Protein AF-A0AAV0QLY9-F1 (afdb_monomer_lite)

Secondary structure (DSSP, 8-state):
-EEEE-SS-EEEE-SSS---------SSHHHHHHHHHHHH-PPPP--------HHHHHHHHHHT----EEEE-GGGSGGG-TT---TTTS-HHHHHHHHHHHHHTT-EEEE----SS-S-----TT-SSS---TT-----PPPPSS-EEESS-TT--S-----TT----EEETTBEEEE----SSHHHHHTSPEEEEEE--S-TT--EEEEEEEE-S--SSTT-STT--EEEEEEEEEEETTEEEEEEEEESTHHHHHTT-EEEEEEEEEEETTSTT------EE-SSS---TTS-EEEEE--SSSEEEEEEEEEEEETTS-EEEEEEE-SSS--EEEEEEEEETTEEEE--

Foldseek 3Di:
DDWDDPPVDIDDDDPDDDDDDDDQPQVDPVSSLVVVCVVVPPAFDDFDADADDDVVVVVCVVVVHAHAEHEDEQQQACVSDPPHGNCPPNNPVVVVVRQVVQVVVNHYYDYDDDDPPHPPDDAPVCHDPDGDDPDDQADPDDDDPAWKAFPVDRQDTDDDRGGPPDDGDIDGALEKDKAFDDDSYVVVSLLGAIEIEHEHAPDQPGKRKDKDKDFPSPDRDRQDDVPDQIKIKIWIWGDDPQKIKIKIDIDPLVNLVVSQHFHFKYKYKHAFPVPAQQAADEEDEPDDDDDPPPAWDWDWDDDPHGMIMIMTGRGGHRRSWIKMWMWGGGRHDNYIYIWIWTADPRDTDTDD

InterPro domains:
  IPR000322 Glycoside hydrolase family 31, TIM barrel domain [PF01055] (50-111)
  IPR013780 Glycosyl hydrolase, all-beta [G3DSA:2.60.40.1180] (174-332)
  IPR017853 Glycoside hydrolase superfamily [SSF51445] (32-111)
  IPR048395 Glycosyl hydrolase family 31, C-terminal domain [PF21365] (132-177)

Radius of gyration: 25.61 Å; chains: 1; bounding box: 63×54×73 Å

Organism: NCBI:txid586396

Structure (mmCIF, N/CA/C/O backbone):
data_AF-A0AAV0QLY9-F1
#
_entry.id   AF-A0AAV0QLY9-F1
#
loop_
_atom_site.group_PDB
_atom_site.id
_atom_site.type_symbol
_atom_site.label_atom_id
_atom_site.label_alt_id
_atom_site.label_comp_id
_atom_site.label_asym_id
_atom_site.label_entity_id
_atom_site.label_seq_id
_atom_site.pdbx_PDB_ins_code
_atom_site.Cartn_x
_atom_site.Cartn_y
_atom_site.Cartn_z
_atom_site.occupancy
_atom_site.B_iso_or_equiv
_atom_site.auth_seq_id
_atom_site.auth_comp_id
_atom_site.auth_asym_id
_atom_site.auth_atom_id
_atom_site.pdbx_PDB_model_num
ATOM 1 N N . MET A 1 1 ? 4.111 -17.921 -30.955 1.00 91.69 1 MET A N 1
ATOM 2 C CA . MET A 1 1 ? 2.984 -18.866 -31.100 1.00 91.69 1 MET A CA 1
ATOM 3 C C . MET A 1 1 ? 1.731 -18.042 -31.282 1.00 91.69 1 MET A C 1
ATOM 5 O O . MET A 1 1 ? 1.705 -16.939 -30.742 1.00 91.69 1 MET A O 1
ATOM 9 N N . ASP A 1 2 ? 0.721 -18.566 -31.962 1.00 95.12 2 ASP A N 1
ATOM 10 C CA . ASP A 1 2 ? -0.580 -17.899 -32.024 1.00 95.12 2 ASP A CA 1
ATOM 11 C C . ASP A 1 2 ? -1.512 -18.546 -31.000 1.00 95.12 2 ASP A C 1
ATOM 13 O O . ASP A 1 2 ? -1.521 -19.771 -30.850 1.00 95.12 2 ASP A O 1
ATOM 17 N N . VAL A 1 3 ? -2.311 -17.732 -30.317 1.00 95.50 3 VAL A N 1
ATOM 18 C CA . VAL A 1 3 ? -3.375 -18.191 -29.419 1.00 95.50 3 VAL A CA 1
ATOM 19 C C . VAL A 1 3 ? -4.669 -17.557 -29.907 1.00 95.50 3 VAL A C 1
ATOM 21 O O . VAL A 1 3 ? -4.831 -16.342 -29.829 1.00 95.50 3 VAL A O 1
ATOM 24 N N . THR A 1 4 ? -5.570 -18.365 -30.465 1.00 96.25 4 THR A N 1
ATOM 25 C CA . THR A 1 4 ? -6.868 -17.899 -30.976 1.00 96.25 4 THR A CA 1
ATOM 26 C C . THR A 1 4 ? -7.980 -18.312 -30.022 1.00 96.25 4 THR A C 1
ATOM 28 O O . THR A 1 4 ? -8.045 -19.478 -29.631 1.00 96.25 4 THR A O 1
ATOM 31 N N . TYR A 1 5 ? -8.838 -17.360 -29.654 1.00 95.38 5 TYR A N 1
ATOM 32 C CA . TYR A 1 5 ? -9.977 -17.554 -28.760 1.00 95.38 5 TYR A CA 1
ATOM 33 C C . TYR A 1 5 ? -11.271 -17.159 -29.477 1.00 95.38 5 TYR A C 1
ATOM 35 O O . TYR A 1 5 ? -11.438 -16.001 -29.855 1.00 95.38 5 TYR A O 1
ATOM 43 N N . ASP A 1 6 ? -12.170 -18.128 -29.644 1.00 95.25 6 ASP A N 1
ATOM 44 C CA . ASP A 1 6 ? -13.409 -17.999 -30.426 1.00 95.25 6 ASP A CA 1
ATOM 45 C C . ASP A 1 6 ? -14.656 -17.809 -29.528 1.00 95.25 6 ASP A C 1
ATOM 47 O O . ASP A 1 6 ? -15.791 -17.842 -29.998 1.00 95.25 6 ASP A O 1
ATOM 51 N N . GLY A 1 7 ? -14.457 -17.619 -28.217 1.00 95.38 7 GLY A N 1
ATOM 52 C CA . GLY A 1 7 ? -15.515 -17.482 -27.208 1.00 95.38 7 GLY A CA 1
ATOM 53 C C . GLY A 1 7 ? -15.825 -18.785 -26.465 1.00 95.38 7 GLY A C 1
ATOM 54 O O . GLY A 1 7 ? -15.800 -18.805 -25.239 1.00 95.38 7 GLY A O 1
ATOM 55 N N . ASP A 1 8 ? -16.061 -19.886 -27.185 1.00 96.25 8 ASP A N 1
ATOM 56 C CA . ASP A 1 8 ? -16.269 -21.226 -26.598 1.00 96.25 8 ASP A CA 1
ATOM 57 C C . ASP A 1 8 ? -14.987 -22.082 -26.555 1.00 96.25 8 ASP A C 1
ATOM 59 O O . ASP A 1 8 ? -14.960 -23.157 -25.953 1.00 96.25 8 ASP A O 1
ATOM 63 N N . ARG A 1 9 ? -13.919 -21.613 -27.211 1.00 96.06 9 ARG A N 1
ATOM 64 C CA . ARG A 1 9 ? -12.728 -22.397 -27.542 1.00 96.06 9 ARG A CA 1
ATOM 65 C C . ARG A 1 9 ? -11.470 -21.547 -27.505 1.00 96.06 9 ARG A C 1
ATOM 67 O O . ARG A 1 9 ? -11.467 -20.420 -27.987 1.00 96.06 9 ARG A O 1
ATOM 74 N N . VAL A 1 10 ? -10.380 -22.136 -27.016 1.00 96.56 10 VAL A N 1
ATOM 75 C CA . VAL A 1 10 ? -9.011 -21.635 -27.189 1.00 96.56 10 VAL A CA 1
ATOM 76 C C . VAL A 1 10 ? -8.202 -22.644 -28.006 1.00 96.56 10 VAL A C 1
ATOM 78 O O . VAL A 1 10 ? -8.334 -23.852 -27.813 1.00 96.56 10 VAL A O 1
ATOM 81 N N . THR A 1 11 ? -7.382 -22.163 -28.942 1.00 96.62 11 THR A N 1
ATOM 82 C CA . THR A 1 11 ? -6.502 -22.992 -29.780 1.00 96.62 11 THR A CA 1
ATOM 83 C C . THR A 1 11 ? -5.093 -22.408 -29.804 1.00 96.62 11 THR A C 1
ATOM 85 O O . THR A 1 11 ? -4.911 -21.234 -30.123 1.00 96.62 11 THR A O 1
ATOM 88 N N . TYR A 1 12 ? -4.094 -23.244 -29.519 1.00 96.69 12 TYR A N 1
ATOM 89 C CA . TYR A 1 12 ? -2.674 -22.884 -29.512 1.00 96.69 12 TYR A CA 1
ATOM 90 C C . TYR A 1 12 ? -1.995 -23.386 -30.793 1.00 96.69 12 TYR A C 1
ATOM 92 O O . TYR A 1 12 ? -2.102 -24.565 -31.134 1.00 96.69 12 TYR A O 1
ATOM 100 N N . LYS A 1 13 ? -1.277 -22.508 -31.500 1.00 96.50 13 LYS A N 1
ATOM 101 C CA . LYS A 1 13 ? -0.508 -22.830 -32.714 1.00 96.50 13 LYS A CA 1
ATOM 102 C C . LYS A 1 13 ? 0.967 -22.527 -32.462 1.00 96.50 13 LYS A C 1
ATOM 104 O O . LYS A 1 13 ? 1.400 -21.372 -32.489 1.00 96.50 13 LYS A O 1
ATOM 109 N N . VAL A 1 14 ? 1.736 -23.572 -32.172 1.00 95.31 14 VAL A N 1
ATOM 110 C CA . VAL A 1 14 ? 3.158 -23.484 -31.812 1.00 95.31 14 VAL A CA 1
ATOM 111 C C . VAL A 1 14 ? 4.011 -24.039 -32.956 1.00 95.31 14 VAL A C 1
ATOM 113 O O . VAL A 1 14 ? 3.677 -25.068 -33.534 1.00 95.31 14 VAL A O 1
ATOM 116 N N . ILE A 1 15 ? 5.101 -23.348 -33.297 1.00 95.75 15 ILE A N 1
ATOM 117 C CA . ILE A 1 15 ? 5.945 -23.645 -34.474 1.00 95.75 15 ILE A CA 1
ATOM 118 C C . ILE A 1 15 ? 7.132 -24.584 -34.182 1.00 95.75 15 ILE A C 1
ATOM 120 O O . ILE A 1 15 ? 7.953 -24.829 -35.060 1.00 95.75 15 ILE A O 1
ATOM 124 N N . GLY A 1 16 ? 7.251 -25.087 -32.951 1.00 92.75 16 GLY A N 1
ATOM 125 C CA . GLY A 1 16 ? 8.347 -25.942 -32.491 1.00 92.75 16 GLY A CA 1
ATOM 126 C C . GLY A 1 16 ? 8.381 -26.050 -30.963 1.00 92.75 16 GLY A C 1
ATOM 127 O O . GLY A 1 16 ? 7.568 -25.430 -30.282 1.00 92.75 16 GLY A O 1
ATOM 128 N N . GLY A 1 17 ? 9.328 -26.823 -30.428 1.00 94.81 17 GLY A N 1
ATOM 129 C CA . GLY A 1 17 ? 9.399 -27.144 -28.997 1.00 94.81 17 GLY A CA 1
ATOM 130 C C . GLY A 1 17 ? 8.516 -28.339 -28.619 1.00 94.81 17 GLY A C 1
ATOM 131 O O . GLY A 1 17 ? 8.274 -29.220 -29.443 1.00 94.81 17 GLY A O 1
ATOM 132 N N . VAL A 1 18 ? 8.050 -28.369 -27.370 1.00 94.94 18 VAL A N 1
ATOM 133 C CA . VAL A 1 18 ? 7.121 -29.380 -26.834 1.00 94.94 18 VAL A CA 1
ATOM 134 C C . VAL A 1 18 ? 5.851 -28.709 -26.311 1.00 94.94 18 VAL A C 1
ATOM 136 O O . VAL A 1 18 ? 5.852 -27.510 -26.036 1.00 94.94 18 VAL A O 1
ATOM 139 N N . ILE A 1 19 ? 4.772 -29.479 -26.159 1.00 94.69 19 ILE A N 1
ATOM 140 C CA . ILE A 1 19 ? 3.608 -29.045 -25.379 1.00 94.69 19 ILE A CA 1
ATOM 141 C C . ILE A 1 19 ? 3.859 -29.460 -23.932 1.00 94.69 19 ILE A C 1
ATOM 143 O O . ILE A 1 19 ? 3.738 -30.636 -23.597 1.00 94.69 19 ILE A O 1
ATOM 147 N N . ASP A 1 20 ? 4.208 -28.482 -23.106 1.00 95.06 20 ASP A N 1
ATOM 148 C CA . ASP A 1 20 ? 4.214 -28.584 -21.651 1.00 95.06 20 ASP A CA 1
ATOM 149 C C . ASP A 1 20 ? 3.123 -27.641 -21.125 1.00 95.06 20 ASP A C 1
ATOM 151 O O . ASP A 1 20 ? 3.047 -26.484 -21.549 1.00 95.06 20 ASP A O 1
ATOM 155 N N . LEU A 1 21 ? 2.193 -28.162 -20.321 1.00 95.56 21 LEU A N 1
ATOM 156 C CA . LEU A 1 21 ? 0.923 -27.493 -20.026 1.00 95.56 21 LEU A CA 1
ATOM 157 C C . LEU A 1 21 ? 0.499 -27.720 -18.575 1.00 95.56 21 LEU A C 1
ATOM 159 O O . LEU A 1 21 ? 0.195 -28.837 -18.162 1.00 95.56 21 LEU A O 1
ATOM 163 N N . TYR A 1 22 ? 0.393 -26.617 -17.842 1.00 95.19 22 TYR A N 1
ATOM 164 C CA . TYR A 1 22 ? 0.022 -26.588 -16.434 1.00 95.19 22 TYR A CA 1
ATOM 165 C C . TYR A 1 22 ? -1.414 -26.083 -16.271 1.00 95.19 22 TYR A C 1
ATOM 167 O O . TYR A 1 22 ? -1.836 -25.149 -16.954 1.00 95.19 22 TYR A O 1
ATOM 175 N N . ILE A 1 23 ? -2.170 -26.706 -15.364 1.00 95.69 23 ILE A N 1
ATOM 176 C CA . ILE A 1 23 ? -3.558 -26.345 -15.055 1.00 95.69 23 ILE A CA 1
ATOM 177 C C . ILE A 1 23 ? -3.655 -26.092 -13.552 1.00 95.69 23 ILE A C 1
ATOM 179 O O . ILE A 1 23 ? -3.426 -26.993 -12.748 1.00 95.69 23 ILE A O 1
ATOM 183 N N . PHE A 1 24 ? -4.008 -24.863 -13.185 1.00 95.06 24 PHE A N 1
ATOM 184 C CA . PHE A 1 24 ? -4.137 -24.417 -11.799 1.00 95.06 24 PHE A CA 1
ATOM 185 C C . PHE A 1 24 ? -5.605 -24.496 -11.366 1.00 95.06 24 PHE A C 1
ATOM 187 O O . PHE A 1 24 ? -6.498 -24.061 -12.093 1.00 95.06 24 PHE A O 1
ATOM 194 N N . ALA A 1 25 ? -5.864 -25.088 -10.201 1.00 94.06 25 ALA A N 1
ATOM 195 C CA . ALA A 1 25 ? -7.209 -25.488 -9.781 1.00 94.06 25 ALA A CA 1
ATOM 196 C C . ALA A 1 25 ? -7.972 -24.403 -8.999 1.00 94.06 25 ALA A C 1
ATOM 198 O O . ALA A 1 25 ? -9.188 -24.509 -8.834 1.00 94.06 25 ALA A O 1
ATOM 199 N N . GLY A 1 26 ? -7.282 -23.375 -8.493 1.00 89.25 26 GLY A N 1
ATOM 200 C CA . GLY A 1 26 ? -7.896 -22.357 -7.637 1.00 89.25 26 GLY A CA 1
ATOM 201 C C . GLY A 1 26 ? -8.300 -22.936 -6.271 1.00 89.25 26 GLY A C 1
ATOM 202 O O . GLY A 1 26 ? -7.434 -23.510 -5.609 1.00 89.25 26 GLY A O 1
ATOM 203 N N . PRO A 1 27 ? -9.563 -22.790 -5.808 1.00 93.19 27 PRO A N 1
ATOM 204 C CA . PRO A 1 27 ? -10.752 -22.380 -6.574 1.00 93.19 27 PRO A CA 1
ATOM 205 C C . PRO A 1 27 ? -10.984 -20.863 -6.684 1.00 93.19 27 PRO A C 1
ATOM 207 O O . PRO A 1 27 ? -11.904 -20.444 -7.381 1.00 93.19 27 PRO A O 1
ATOM 210 N N . THR A 1 28 ? -10.196 -20.023 -6.006 1.00 93.69 28 THR A N 1
ATOM 211 C CA . THR A 1 28 ? -10.287 -18.554 -6.137 1.00 93.69 28 THR A CA 1
ATOM 212 C C . THR A 1 28 ? -9.247 -18.024 -7.133 1.00 93.69 28 THR A C 1
ATOM 214 O O . THR A 1 28 ? -8.205 -18.662 -7.304 1.00 93.69 28 THR A O 1
ATOM 217 N N . PRO A 1 29 ? -9.458 -16.844 -7.756 1.00 88.69 29 PRO A N 1
ATOM 218 C CA . PRO A 1 29 ? -8.452 -16.219 -8.621 1.00 88.69 29 PRO A CA 1
ATOM 219 C C . PRO A 1 29 ? -7.099 -16.016 -7.923 1.00 88.69 29 PRO A C 1
ATOM 221 O O . PRO A 1 29 ? -6.055 -16.246 -8.524 1.00 88.69 29 PRO A O 1
ATOM 224 N N . ASN A 1 30 ? -7.111 -15.671 -6.631 1.00 85.38 30 ASN A N 1
ATOM 225 C CA . ASN A 1 30 ? -5.889 -15.507 -5.842 1.00 85.38 30 ASN A CA 1
ATOM 226 C C . ASN A 1 30 ? -5.129 -16.834 -5.702 1.00 85.38 30 ASN A C 1
ATOM 228 O O . ASN A 1 30 ? -3.921 -16.850 -5.900 1.00 85.38 30 ASN A O 1
ATOM 232 N N . LEU A 1 31 ? -5.826 -17.950 -5.445 1.00 88.88 31 LEU A N 1
ATOM 233 C CA . LEU A 1 31 ? -5.203 -19.279 -5.366 1.00 88.88 31 LEU A CA 1
ATOM 234 C C . LEU A 1 31 ? -4.678 -19.762 -6.729 1.00 88.88 31 LEU A C 1
ATOM 236 O O . LEU A 1 31 ? -3.663 -20.449 -6.777 1.00 88.88 31 LEU A O 1
ATOM 240 N N . VAL A 1 32 ? -5.313 -19.374 -7.843 1.00 88.94 32 VAL A N 1
ATOM 241 C CA . VAL A 1 32 ? -4.776 -19.618 -9.198 1.00 88.94 32 VAL A CA 1
ATOM 242 C C . VAL A 1 32 ? -3.453 -18.869 -9.405 1.00 88.94 32 VAL A C 1
ATOM 244 O O . VAL A 1 32 ? -2.488 -19.459 -9.886 1.00 88.94 32 VAL A O 1
ATOM 247 N N . LEU A 1 33 ? -3.381 -17.592 -9.012 1.00 87.94 33 LEU A N 1
ATOM 248 C CA . LEU A 1 33 ? -2.155 -16.786 -9.104 1.00 87.94 33 LEU A CA 1
ATOM 249 C C . LEU A 1 33 ? -1.061 -17.264 -8.136 1.00 87.94 33 LEU A C 1
ATOM 251 O O . LEU A 1 33 ? 0.125 -17.225 -8.472 1.00 87.94 33 LEU A O 1
ATOM 255 N N . GLU A 1 34 ? -1.443 -17.755 -6.958 1.00 88.12 34 GLU A N 1
ATOM 256 C CA . GLU A 1 34 ? -0.528 -18.366 -5.995 1.00 88.12 34 GLU A CA 1
ATOM 257 C C . GLU A 1 34 ? 0.074 -19.662 -6.556 1.00 88.12 34 GLU A C 1
ATOM 259 O O . GLU A 1 34 ? 1.293 -19.797 -6.567 1.00 88.12 34 GLU A O 1
ATOM 264 N N . GLN A 1 35 ? -0.738 -20.566 -7.109 1.00 90.69 35 GLN A N 1
ATOM 265 C CA . GLN A 1 35 ? -0.256 -21.807 -7.735 1.00 90.69 35 GLN A CA 1
ATOM 266 C C . GLN A 1 35 ? 0.612 -21.525 -8.979 1.00 90.69 35 GLN A C 1
ATOM 268 O O . GLN A 1 35 ? 1.623 -22.190 -9.200 1.00 90.69 35 GLN A O 1
ATOM 273 N N . TYR A 1 36 ? 0.267 -20.503 -9.771 1.00 90.00 36 TYR A N 1
ATOM 274 C CA . TYR A 1 36 ? 1.062 -20.080 -10.927 1.00 90.00 36 TYR A CA 1
ATOM 275 C C . TYR A 1 36 ? 2.437 -19.525 -10.523 1.00 90.00 36 TYR A C 1
ATOM 277 O O . TYR A 1 36 ? 3.457 -19.972 -11.046 1.00 90.00 36 TYR A O 1
ATOM 285 N N . THR A 1 37 ? 2.487 -18.589 -9.569 1.00 89.81 37 THR A N 1
ATOM 286 C CA . THR A 1 37 ? 3.753 -17.992 -9.091 1.00 89.81 37 THR A CA 1
ATOM 287 C C . THR A 1 37 ? 4.576 -18.928 -8.206 1.00 89.81 37 THR A C 1
ATOM 289 O O . THR A 1 37 ? 5.754 -18.677 -7.983 1.00 89.81 37 THR A O 1
ATOM 292 N N . GLU A 1 38 ? 4.008 -20.029 -7.715 1.00 90.88 38 GLU A N 1
ATOM 293 C CA . GLU A 1 38 ? 4.791 -21.112 -7.114 1.00 90.88 38 GLU A CA 1
ATOM 294 C C . GLU A 1 38 ? 5.607 -21.864 -8.178 1.00 90.88 38 GLU A C 1
ATOM 296 O O . GLU A 1 38 ? 6.775 -22.170 -7.953 1.00 90.88 38 GLU A O 1
ATOM 301 N N . LEU A 1 39 ? 5.023 -22.087 -9.362 1.00 90.94 39 LEU A N 1
ATOM 302 C CA . LEU A 1 39 ? 5.682 -22.759 -10.484 1.00 90.94 39 LEU A CA 1
ATOM 303 C C . LEU A 1 39 ? 6.703 -21.865 -11.209 1.00 90.94 39 LEU A C 1
ATOM 305 O O . LEU A 1 39 ? 7.818 -22.308 -11.472 1.00 90.94 39 LEU A O 1
ATOM 309 N N . VAL A 1 40 ? 6.324 -20.634 -11.579 1.00 87.12 40 VAL A N 1
ATOM 310 C CA . VAL A 1 40 ? 7.172 -19.763 -12.428 1.00 87.12 40 VAL A CA 1
ATOM 311 C C . VAL A 1 40 ? 8.158 -18.888 -11.645 1.00 87.12 40 VAL A C 1
ATOM 313 O O . VAL A 1 40 ? 8.923 -18.139 -12.248 1.00 87.12 40 VAL A O 1
ATOM 316 N N . GLY A 1 41 ? 8.144 -18.987 -10.315 1.00 83.69 41 GLY A N 1
ATOM 317 C CA . GLY A 1 41 ? 8.904 -18.136 -9.404 1.00 83.69 41 GLY A CA 1
ATOM 318 C C . GLY A 1 41 ? 8.039 -17.047 -8.767 1.00 83.69 41 GLY A C 1
ATOM 319 O O . GLY A 1 41 ? 7.224 -16.391 -9.423 1.00 83.69 41 GLY A O 1
ATOM 320 N N . ARG A 1 42 ? 8.222 -16.852 -7.455 1.00 84.75 42 ARG A N 1
ATOM 321 C CA . ARG A 1 42 ? 7.586 -15.759 -6.712 1.00 84.75 42 ARG A CA 1
ATOM 322 C C . ARG A 1 42 ? 8.178 -14.419 -7.177 1.00 84.75 42 ARG A C 1
ATOM 324 O O . ARG A 1 42 ? 9.376 -14.370 -7.457 1.00 84.75 42 ARG A O 1
ATOM 331 N N . PRO A 1 43 ? 7.392 -13.328 -7.220 1.00 79.00 43 PRO A N 1
ATOM 332 C CA . PRO A 1 43 ? 7.938 -11.999 -7.464 1.00 79.00 43 PRO A CA 1
ATOM 333 C C . PRO A 1 43 ? 9.067 -11.647 -6.490 1.00 79.00 43 PRO A C 1
ATOM 335 O O . PRO A 1 43 ? 8.909 -11.798 -5.280 1.00 79.00 43 PRO A O 1
ATOM 338 N N . ALA A 1 44 ? 10.183 -11.143 -7.018 1.00 79.00 44 ALA A N 1
ATOM 339 C CA . ALA A 1 44 ? 11.240 -10.549 -6.203 1.00 79.00 44 ALA A CA 1
ATOM 340 C C . ALA A 1 44 ? 10.718 -9.289 -5.474 1.00 79.00 44 ALA A C 1
ATOM 342 O O . ALA A 1 44 ? 9.865 -8.596 -6.035 1.00 79.00 44 ALA A O 1
ATOM 343 N N . PRO A 1 45 ? 11.204 -8.970 -4.259 1.00 75.44 45 PRO A N 1
ATOM 344 C CA . PRO A 1 45 ? 10.812 -7.761 -3.528 1.00 75.44 45 PRO A CA 1
ATOM 345 C C . PRO A 1 45 ? 11.294 -6.473 -4.224 1.00 75.44 45 PRO A C 1
ATOM 347 O O . PRO A 1 45 ? 12.236 -6.500 -5.016 1.00 75.44 45 PRO A O 1
ATOM 350 N N . MET A 1 46 ? 10.656 -5.336 -3.919 1.00 67.81 46 MET A N 1
ATOM 351 C CA . MET A 1 46 ? 10.980 -4.022 -4.500 1.00 67.81 46 MET A CA 1
ATOM 352 C C . MET A 1 46 ? 11.478 -3.022 -3.439 1.00 67.81 46 MET A C 1
ATOM 354 O O . MET A 1 46 ? 10.830 -2.898 -2.398 1.00 67.81 46 MET A O 1
ATOM 358 N N . PRO A 1 47 ? 12.540 -2.239 -3.714 1.00 61.09 47 PRO A N 1
ATOM 359 C CA . PRO A 1 47 ? 12.802 -0.970 -3.031 1.00 61.09 47 PRO A CA 1
ATOM 360 C C . PRO A 1 47 ? 11.886 0.159 -3.565 1.00 61.09 47 PRO A C 1
ATOM 362 O O . PRO A 1 47 ? 11.257 0.019 -4.614 1.00 61.09 47 PRO A O 1
ATOM 365 N N . TYR A 1 48 ? 11.820 1.297 -2.863 1.00 46.06 48 TYR A N 1
ATOM 366 C CA . TYR A 1 48 ? 10.901 2.420 -3.147 1.00 46.06 48 TYR A CA 1
ATOM 367 C C . TYR A 1 48 ? 11.569 3.546 -4.002 1.00 46.06 48 TYR A C 1
ATOM 369 O O . TYR A 1 48 ? 12.593 4.070 -3.568 1.00 46.06 48 TYR A O 1
ATOM 377 N N . CYS A 1 49 ? 11.024 3.939 -5.184 1.00 46.06 49 CYS A N 1
ATOM 378 C CA . CYS A 1 49 ? 11.699 4.822 -6.192 1.00 46.06 49 CYS A CA 1
ATOM 379 C C . CYS A 1 49 ? 10.783 5.616 -7.207 1.00 46.06 49 CYS A C 1
ATOM 381 O O . CYS A 1 49 ? 9.836 4.987 -7.660 1.00 46.06 49 CYS A O 1
ATOM 383 N N . VAL A 1 50 ? 11.098 6.890 -7.626 1.00 49.66 50 VAL A N 1
ATOM 384 C CA . VAL A 1 50 ? 10.937 7.669 -8.950 1.00 49.66 50 VAL A CA 1
ATOM 385 C C . VAL A 1 50 ? 11.015 9.234 -8.757 1.00 49.66 50 VAL A C 1
ATOM 387 O O . VAL A 1 50 ? 10.888 9.644 -7.610 1.00 49.66 50 VAL A O 1
ATOM 390 N N . SER A 1 51 ? 11.017 10.186 -9.735 1.00 46.06 51 SER A N 1
ATOM 391 C CA . SER A 1 51 ? 12.046 10.676 -10.725 1.00 46.06 51 SER A CA 1
ATOM 392 C C . SER A 1 51 ? 13.100 11.639 -10.051 1.00 46.06 51 SER A C 1
ATOM 394 O O . SER A 1 51 ? 13.351 11.433 -8.871 1.00 46.06 51 SER A O 1
ATOM 396 N N . ASP A 1 52 ? 13.833 12.661 -10.567 1.00 61.38 52 ASP A N 1
ATOM 397 C CA . ASP A 1 52 ? 13.960 13.434 -11.838 1.00 61.38 52 ASP A CA 1
ATOM 398 C C . ASP A 1 52 ? 15.341 14.185 -11.964 1.00 61.38 52 ASP A C 1
ATOM 400 O O . ASP A 1 52 ? 16.209 14.032 -11.105 1.00 61.38 52 ASP A O 1
ATOM 404 N N . LEU A 1 53 ? 15.599 14.986 -13.022 1.00 66.06 53 LEU A N 1
ATOM 405 C CA . LEU A 1 53 ? 16.924 15.572 -13.392 1.00 66.06 53 LEU A CA 1
ATOM 406 C C . LEU A 1 53 ? 17.174 16.969 -12.769 1.00 66.06 53 LEU A C 1
ATOM 408 O O . LEU A 1 53 ? 16.251 17.766 -12.741 1.00 66.06 53 LEU A O 1
ATOM 412 N N . LYS A 1 54 ? 18.394 17.330 -12.310 1.00 60.78 54 LYS A N 1
ATOM 413 C CA . LYS A 1 54 ? 18.786 18.604 -11.610 1.00 60.78 54 LYS A CA 1
ATOM 414 C C . LYS A 1 54 ? 17.801 19.798 -11.661 1.00 60.78 54 LYS A C 1
ATOM 416 O O . LYS A 1 54 ? 17.358 20.260 -10.613 1.00 60.78 54 LYS A O 1
ATOM 421 N N . GLY A 1 55 ? 17.498 20.343 -12.845 1.00 64.06 55 GLY A N 1
ATOM 422 C CA . GLY A 1 55 ? 16.591 21.497 -12.991 1.00 64.06 55 GLY A CA 1
ATOM 423 C C . GLY A 1 55 ? 15.122 21.171 -12.687 1.00 64.06 55 GLY A C 1
ATOM 424 O O . GLY A 1 55 ? 14.410 21.992 -12.114 1.00 64.06 55 GLY A O 1
ATOM 425 N N . VAL A 1 56 ? 14.700 19.950 -13.004 1.00 73.75 56 VAL A N 1
ATOM 426 C CA . VAL A 1 56 ? 13.405 19.364 -12.650 1.00 73.75 56 VAL A CA 1
ATOM 427 C C . VAL A 1 56 ? 13.374 18.941 -11.175 1.00 73.75 56 VAL A C 1
ATOM 429 O O . VAL A 1 56 ? 12.381 19.234 -10.523 1.00 73.75 56 VAL A O 1
ATOM 432 N N . VAL A 1 57 ? 14.464 18.410 -10.591 1.00 76.00 57 VAL A N 1
ATOM 433 C CA . VAL A 1 57 ? 14.579 18.208 -9.122 1.00 76.00 57 VAL A CA 1
ATOM 434 C C . VAL A 1 57 ? 14.314 19.516 -8.387 1.00 76.00 57 VAL A C 1
ATOM 436 O O . VAL A 1 57 ? 13.480 19.570 -7.486 1.00 76.00 57 VAL A O 1
ATOM 439 N N . ALA A 1 58 ? 14.985 20.594 -8.805 1.00 81.38 58 ALA A N 1
ATOM 440 C CA . ALA A 1 58 ? 14.748 21.923 -8.258 1.00 81.38 58 ALA A CA 1
ATOM 441 C C . ALA A 1 58 ? 13.310 22.404 -8.528 1.00 81.38 58 ALA A C 1
ATOM 443 O O . ALA A 1 58 ? 12.711 23.024 -7.657 1.00 81.38 58 ALA A O 1
ATOM 444 N N . GLY A 1 59 ? 12.732 22.099 -9.694 1.00 84.31 59 GLY A N 1
ATOM 445 C CA . GLY A 1 59 ? 11.332 22.385 -10.022 1.00 84.31 59 GLY A CA 1
ATOM 446 C C . GLY A 1 59 ? 10.338 21.723 -9.062 1.00 84.31 59 GLY A C 1
ATOM 447 O O . GLY A 1 59 ? 9.534 22.423 -8.451 1.00 84.31 59 GLY A O 1
ATOM 448 N N . TYR A 1 60 ? 10.431 20.404 -8.878 1.00 85.25 60 TYR A N 1
ATOM 449 C CA . TYR A 1 60 ? 9.605 19.622 -7.951 1.00 85.25 60 TYR A CA 1
ATOM 450 C C . TYR A 1 60 ? 9.788 20.083 -6.501 1.00 85.25 60 TYR A C 1
ATOM 452 O O . TYR A 1 60 ? 8.802 20.346 -5.814 1.00 85.25 60 TYR A O 1
ATOM 460 N N . ALA A 1 61 ? 11.035 20.274 -6.054 1.00 85.06 61 ALA A N 1
ATOM 461 C CA . ALA A 1 61 ? 11.333 20.757 -4.707 1.00 85.06 61 ALA A CA 1
ATOM 462 C C . ALA A 1 61 ? 10.768 22.168 -4.451 1.00 85.06 61 ALA A C 1
ATOM 464 O O . ALA A 1 61 ? 10.155 22.402 -3.411 1.00 85.06 61 ALA A O 1
ATOM 465 N N . ASN A 1 62 ? 10.901 23.091 -5.413 1.00 87.69 62 ASN A N 1
ATOM 466 C CA . ASN A 1 62 ? 10.317 24.436 -5.332 1.00 87.69 62 ASN A CA 1
ATOM 467 C C . ASN A 1 62 ? 8.778 24.425 -5.404 1.00 87.69 62 ASN A C 1
ATOM 469 O O . ASN A 1 62 ? 8.139 25.330 -4.871 1.00 87.69 62 ASN A O 1
ATOM 473 N N . ALA A 1 63 ? 8.185 23.424 -6.061 1.00 89.31 63 ALA A N 1
ATOM 474 C CA . ALA A 1 63 ? 6.738 23.227 -6.144 1.00 89.31 63 ALA A CA 1
ATOM 475 C C . ALA A 1 63 ? 6.149 22.448 -4.949 1.00 89.31 63 ALA A C 1
ATOM 477 O O . ALA A 1 63 ? 4.929 22.371 -4.827 1.00 89.31 63 ALA A O 1
ATOM 478 N N . GLY A 1 64 ? 6.986 21.876 -4.073 1.00 88.94 64 GLY A N 1
ATOM 479 C CA . GLY A 1 64 ? 6.548 21.033 -2.955 1.00 88.94 64 GLY A CA 1
ATOM 480 C C . GLY A 1 64 ? 6.020 19.655 -3.375 1.00 88.94 64 GLY A C 1
ATOM 481 O O . GLY A 1 64 ? 5.216 19.072 -2.654 1.00 88.94 64 GLY A O 1
ATOM 482 N N . ILE A 1 65 ? 6.441 19.144 -4.537 1.00 85.94 65 ILE A N 1
ATOM 483 C CA . ILE A 1 65 ? 6.020 17.840 -5.069 1.00 85.94 65 ILE A CA 1
ATOM 484 C C . ILE A 1 65 ? 7.068 16.777 -4.669 1.00 85.94 65 ILE A C 1
ATOM 486 O O . ILE A 1 65 ? 8.237 16.953 -5.024 1.00 85.94 65 ILE A O 1
ATOM 490 N N . PRO A 1 66 ? 6.698 15.698 -3.944 1.00 86.69 66 PRO A N 1
ATOM 491 C CA . PRO A 1 66 ? 7.625 14.636 -3.531 1.00 86.69 66 PRO A CA 1
ATOM 492 C C . PRO A 1 66 ? 8.381 13.987 -4.698 1.00 86.69 66 PRO A C 1
ATOM 494 O O . PRO A 1 66 ? 7.823 13.834 -5.787 1.00 86.69 66 PRO A O 1
ATOM 497 N N . LEU A 1 67 ? 9.649 13.616 -4.473 1.00 80.06 67 LEU A N 1
ATOM 498 C CA . LEU A 1 67 ? 10.546 13.159 -5.538 1.00 80.06 67 LEU A CA 1
ATOM 499 C C . LEU A 1 67 ? 11.729 12.320 -5.013 1.00 80.06 67 LEU A C 1
ATOM 501 O O . LEU A 1 67 ? 12.594 12.844 -4.311 1.00 80.06 67 LEU A O 1
ATOM 505 N N . GLU A 1 68 ? 11.815 11.046 -5.407 1.00 76.69 68 GLU A N 1
ATOM 506 C CA . GLU A 1 68 ? 12.696 10.041 -4.787 1.00 76.69 68 GLU A CA 1
ATOM 507 C C . GLU A 1 68 ? 13.902 9.592 -5.641 1.00 76.69 68 GLU A C 1
ATOM 509 O O . GLU A 1 68 ? 14.999 9.461 -5.106 1.00 76.69 68 GLU A O 1
ATOM 514 N N . VAL A 1 69 ? 13.746 9.268 -6.935 1.00 69.69 69 VAL A N 1
ATOM 515 C CA . VAL A 1 69 ? 14.782 8.540 -7.717 1.00 69.69 69 VAL A CA 1
ATOM 516 C C . VAL A 1 69 ? 14.828 8.909 -9.192 1.00 69.69 69 VAL A C 1
ATOM 518 O O . VAL A 1 69 ? 13.947 8.515 -9.947 1.00 69.69 69 VAL A O 1
ATOM 521 N N . MET A 1 70 ? 15.904 9.560 -9.633 1.00 71.44 70 MET A N 1
ATOM 522 C CA . MET A 1 70 ? 16.099 9.986 -11.024 1.00 71.44 70 MET A CA 1
ATOM 523 C C . MET A 1 70 ? 16.285 8.816 -12.006 1.00 71.44 70 MET A C 1
ATOM 525 O O . MET A 1 70 ? 17.069 7.911 -11.740 1.00 71.44 70 MET A O 1
ATOM 529 N N . TRP A 1 71 ? 15.635 8.895 -13.173 1.00 70.50 71 TRP A N 1
ATOM 530 C CA . TRP A 1 71 ? 15.822 8.013 -14.332 1.00 70.50 71 TRP A CA 1
ATOM 531 C C . TRP A 1 71 ? 16.382 8.799 -15.525 1.00 70.50 71 TRP A C 1
ATOM 533 O O . TRP A 1 71 ? 15.715 9.707 -16.020 1.00 70.50 71 TRP A O 1
ATOM 543 N N . THR A 1 72 ? 17.567 8.445 -16.031 1.00 65.75 72 THR A N 1
ATOM 544 C CA . THR A 1 72 ? 18.020 8.893 -17.366 1.00 65.75 72 THR A CA 1
ATOM 545 C C . THR A 1 72 ? 17.755 7.810 -18.404 1.00 65.75 72 THR A C 1
ATOM 547 O O . THR A 1 72 ? 18.204 6.676 -18.227 1.00 65.75 72 THR A O 1
ATOM 550 N N . ASP A 1 73 ? 17.101 8.181 -19.503 1.00 73.88 73 ASP A N 1
ATOM 551 C CA . ASP A 1 73 ? 17.045 7.361 -20.717 1.00 73.88 73 ASP A CA 1
ATOM 552 C C . ASP A 1 73 ? 18.351 7.491 -21.534 1.00 73.88 73 ASP A C 1
ATOM 554 O O . ASP A 1 73 ? 19.272 8.208 -21.128 1.00 73.88 73 ASP A O 1
ATOM 558 N N . ILE A 1 74 ? 18.442 6.800 -22.673 1.00 79.50 74 ILE A N 1
ATOM 559 C CA . ILE A 1 74 ? 19.653 6.599 -23.499 1.00 79.50 74 ILE A CA 1
ATOM 560 C C . ILE A 1 74 ? 20.456 7.860 -23.884 1.00 79.50 74 ILE A C 1
ATOM 562 O O . ILE A 1 74 ? 21.604 7.731 -24.304 1.00 79.50 74 ILE A O 1
ATOM 566 N N . ASP A 1 75 ? 19.909 9.066 -23.713 1.00 75.44 75 ASP A N 1
ATOM 567 C CA . ASP A 1 75 ? 20.617 10.341 -23.898 1.00 75.44 75 ASP A CA 1
ATOM 568 C C . ASP A 1 75 ? 21.849 10.503 -22.989 1.00 75.44 75 ASP A C 1
ATOM 570 O O . ASP A 1 75 ? 22.740 11.287 -23.312 1.00 75.44 75 ASP A O 1
ATOM 574 N N . TYR A 1 76 ? 21.944 9.763 -21.871 1.00 75.50 76 TYR A N 1
ATOM 575 C CA . TYR A 1 76 ? 23.157 9.788 -21.040 1.00 75.50 76 TYR A CA 1
ATOM 576 C C . TYR A 1 76 ? 24.378 9.175 -21.740 1.00 75.50 76 TYR A C 1
ATOM 578 O O . TYR A 1 76 ? 25.509 9.467 -21.350 1.00 75.50 76 TYR A O 1
ATOM 586 N N . MET A 1 77 ? 24.168 8.304 -22.730 1.00 77.56 77 MET A N 1
ATOM 587 C CA . MET A 1 77 ? 25.206 7.494 -23.367 1.00 77.56 77 MET A CA 1
ATOM 588 C C . MET A 1 77 ? 25.953 8.281 -24.450 1.00 77.56 77 MET A C 1
ATOM 590 O O . MET A 1 77 ? 25.337 8.936 -25.289 1.00 77.56 77 MET A O 1
ATOM 594 N N . ASP A 1 78 ? 27.274 8.111 -24.550 1.00 82.31 78 ASP A N 1
ATOM 595 C CA . ASP A 1 78 ? 28.029 8.582 -25.716 1.00 82.31 78 ASP A CA 1
ATOM 596 C C . ASP A 1 78 ? 27.541 7.817 -26.960 1.00 82.31 78 ASP A C 1
ATOM 598 O O . ASP A 1 78 ? 27.820 6.626 -27.129 1.00 82.31 78 ASP A O 1
ATOM 602 N N . ALA A 1 79 ? 26.791 8.505 -27.825 1.00 83.94 79 ALA A N 1
ATOM 603 C CA . ALA A 1 79 ? 26.204 7.978 -29.058 1.00 83.94 79 ALA A CA 1
ATOM 604 C C . ALA A 1 79 ? 25.492 6.619 -28.879 1.00 83.94 79 ALA A C 1
ATOM 606 O O . ALA A 1 79 ? 25.710 5.694 -29.666 1.00 83.94 79 ALA A O 1
ATOM 607 N N . TYR A 1 80 ? 24.661 6.506 -27.835 1.00 79.19 80 TYR A N 1
ATOM 608 C CA . TYR A 1 80 ? 23.833 5.325 -27.535 1.00 79.19 80 TYR A CA 1
ATOM 609 C C . TYR A 1 80 ? 24.627 4.025 -27.294 1.00 79.19 80 TYR A C 1
ATOM 611 O O . TYR A 1 80 ? 24.153 2.928 -27.589 1.00 79.19 80 TYR A O 1
ATOM 619 N N . LYS A 1 81 ? 25.862 4.138 -26.782 1.00 74.06 81 LYS A N 1
ATOM 620 C CA . LYS A 1 81 ? 26.696 2.993 -26.389 1.00 74.06 81 LYS A CA 1
ATOM 621 C C . LYS A 1 81 ? 26.518 2.671 -24.903 1.00 74.06 81 LYS A C 1
ATOM 623 O O . LYS A 1 81 ? 26.817 3.511 -24.052 1.00 74.06 81 LYS A O 1
ATOM 628 N N . ASP A 1 82 ? 26.126 1.437 -24.593 1.00 77.25 82 ASP A N 1
ATOM 629 C CA . ASP A 1 82 ? 26.034 0.945 -23.214 1.00 77.25 82 ASP A CA 1
ATOM 630 C C . ASP A 1 82 ? 27.334 1.176 -22.423 1.00 77.25 82 ASP A C 1
ATOM 632 O O . ASP A 1 82 ? 28.441 1.097 -22.960 1.00 77.25 82 ASP A O 1
ATOM 636 N N . PHE A 1 83 ? 27.191 1.436 -21.120 1.00 82.62 83 PHE A N 1
ATOM 637 C CA . PHE A 1 83 ? 28.295 1.681 -20.177 1.00 82.62 83 PHE A CA 1
ATOM 638 C C . PHE A 1 83 ? 29.208 2.875 -20.526 1.00 82.62 83 PHE A C 1
ATOM 640 O O . PHE A 1 83 ? 30.343 2.950 -20.050 1.00 82.62 83 PHE A O 1
ATOM 647 N N . THR A 1 84 ? 28.714 3.835 -21.314 1.00 78.62 84 THR A N 1
ATOM 648 C CA . THR A 1 84 ? 29.395 5.110 -21.596 1.00 78.62 84 THR A CA 1
ATOM 649 C C . THR A 1 84 ? 28.622 6.311 -21.043 1.00 78.62 84 THR A C 1
ATOM 651 O O . THR A 1 84 ? 27.468 6.184 -20.637 1.00 78.62 84 THR A O 1
ATOM 654 N N . LEU A 1 85 ? 29.268 7.480 -21.031 1.00 81.50 85 LEU A N 1
ATOM 655 C CA . LEU A 1 85 ? 28.667 8.776 -20.713 1.00 81.50 85 LEU A CA 1
ATOM 656 C C . LEU A 1 85 ? 28.987 9.769 -21.834 1.00 81.50 85 LEU A C 1
ATOM 658 O O . LEU A 1 85 ? 30.147 9.851 -22.246 1.00 81.50 85 LEU A O 1
ATOM 662 N N . ASP A 1 86 ? 27.994 10.527 -22.299 1.00 80.81 86 ASP A N 1
ATOM 663 C CA . ASP A 1 86 ? 28.187 11.594 -23.285 1.00 80.81 86 ASP A CA 1
ATOM 664 C C . ASP A 1 86 ? 29.165 12.652 -22.720 1.00 80.81 86 ASP A C 1
ATOM 666 O O . ASP A 1 86 ? 28.863 13.295 -21.709 1.00 80.81 86 ASP A O 1
ATOM 670 N N . PRO A 1 87 ? 30.338 12.871 -23.347 1.00 85.06 87 PRO A N 1
ATOM 671 C CA . PRO A 1 87 ? 31.380 13.743 -22.805 1.00 85.06 87 PRO A CA 1
ATOM 672 C C . PRO A 1 87 ? 31.049 15.244 -22.887 1.00 85.06 87 PRO A C 1
ATOM 674 O O . PRO A 1 87 ? 31.808 16.055 -22.353 1.00 85.06 87 PRO A O 1
ATOM 677 N N . VAL A 1 88 ? 29.960 15.622 -23.561 1.00 82.50 88 VAL A N 1
ATOM 678 C CA . VAL A 1 88 ? 29.479 17.002 -23.726 1.00 82.50 88 VAL A CA 1
ATOM 679 C C . VAL A 1 88 ? 28.243 17.250 -22.861 1.00 82.50 88 VAL A C 1
ATOM 681 O O . VAL A 1 88 ? 28.205 18.235 -22.124 1.00 82.50 88 VAL A O 1
ATOM 684 N N . ASN A 1 89 ? 27.248 16.364 -22.939 1.00 78.31 89 ASN A N 1
ATOM 685 C CA . ASN A 1 89 ? 25.942 16.536 -22.298 1.00 78.31 89 ASN A CA 1
ATOM 686 C C . ASN A 1 89 ? 25.890 15.951 -20.874 1.00 78.31 89 ASN A C 1
ATOM 688 O O . ASN A 1 89 ? 25.268 16.544 -19.992 1.00 78.31 89 ASN A O 1
ATOM 692 N N . PHE A 1 90 ? 26.585 14.835 -20.626 1.00 84.00 90 PHE A N 1
ATOM 693 C CA . PHE A 1 90 ? 26.606 14.126 -19.339 1.00 84.00 90 PHE A CA 1
ATOM 694 C C . PHE A 1 90 ? 28.046 13.861 -18.835 1.00 84.00 90 PHE A C 1
ATOM 696 O O . PHE A 1 90 ? 28.366 12.735 -18.441 1.00 84.00 90 PHE A O 1
ATOM 703 N N . PRO A 1 91 ? 28.945 14.873 -18.819 1.00 87.38 91 PRO A N 1
ATOM 704 C CA . PRO A 1 91 ? 30.356 14.664 -18.507 1.00 87.38 91 PRO A CA 1
ATOM 705 C C . PRO A 1 91 ? 30.539 14.045 -17.106 1.00 87.38 91 PRO A C 1
ATOM 707 O O . PRO A 1 91 ? 29.943 14.547 -16.144 1.00 87.38 91 PRO A O 1
ATOM 710 N N . PRO A 1 92 ? 31.389 13.004 -16.945 1.00 84.62 92 PRO A N 1
ATOM 711 C CA . PRO A 1 92 ? 31.460 12.206 -15.716 1.00 84.62 92 PRO A CA 1
ATOM 712 C C . PRO A 1 92 ? 31.604 13.018 -14.425 1.00 84.62 92 PRO A C 1
ATOM 714 O O . PRO A 1 92 ? 30.890 12.781 -13.458 1.00 84.62 92 PRO A O 1
ATOM 717 N N . THR A 1 93 ? 32.435 14.062 -14.433 1.00 87.62 93 THR A N 1
ATOM 718 C CA . THR A 1 93 ? 32.686 14.918 -13.263 1.00 87.62 93 THR A CA 1
ATOM 719 C C . THR A 1 93 ? 31.486 15.761 -12.815 1.00 87.62 93 THR A C 1
ATOM 721 O O . THR A 1 93 ? 31.477 16.227 -11.675 1.00 87.62 93 THR A O 1
ATOM 724 N N . GLU A 1 94 ? 30.476 15.974 -13.665 1.00 83.44 94 GLU A N 1
ATOM 725 C CA . GLU A 1 94 ? 29.209 16.628 -13.295 1.00 83.44 94 GLU A CA 1
ATOM 726 C C . GLU A 1 94 ? 28.106 15.629 -12.930 1.00 83.44 94 GLU A C 1
ATOM 728 O O . GLU A 1 94 ? 27.181 15.992 -12.186 1.00 83.44 94 GLU A O 1
ATOM 733 N N . MET A 1 95 ? 28.230 14.385 -13.404 1.00 83.69 95 MET A N 1
ATOM 734 C CA . MET A 1 95 ? 27.404 13.250 -12.991 1.00 83.69 95 MET A CA 1
ATOM 735 C C . MET A 1 95 ? 27.792 12.764 -11.592 1.00 83.69 95 MET A C 1
ATOM 737 O O . MET A 1 95 ? 26.912 12.657 -10.744 1.00 83.69 95 MET A O 1
ATOM 741 N N . ASP A 1 96 ? 29.082 12.620 -11.276 1.00 88.19 96 ASP A N 1
ATOM 742 C CA . ASP A 1 96 ? 29.558 12.290 -9.921 1.00 88.19 96 ASP A CA 1
ATOM 743 C C . ASP A 1 96 ? 29.003 13.273 -8.875 1.00 88.19 96 ASP A C 1
ATOM 745 O O . ASP A 1 96 ? 28.448 12.879 -7.846 1.00 88.19 96 ASP A O 1
ATOM 749 N N . LYS A 1 97 ? 29.071 14.579 -9.176 1.00 87.94 97 LYS A N 1
ATOM 750 C CA . LYS A 1 97 ? 28.489 15.646 -8.342 1.00 87.94 97 LYS A CA 1
ATOM 751 C C . LYS A 1 97 ? 26.967 15.544 -8.239 1.00 87.94 97 LYS A C 1
ATOM 753 O O . LYS A 1 97 ? 26.410 15.874 -7.195 1.00 87.94 97 LYS A O 1
ATOM 758 N N . PHE A 1 98 ? 26.288 15.120 -9.308 1.00 83.12 98 PHE A N 1
ATOM 759 C CA . PHE A 1 98 ? 24.836 14.954 -9.311 1.00 83.12 98 PHE A CA 1
ATOM 760 C C . PHE A 1 98 ? 24.409 13.800 -8.406 1.00 83.12 98 PHE A C 1
ATOM 762 O O . PHE A 1 98 ? 23.599 14.008 -7.506 1.00 83.12 98 PHE A O 1
ATOM 769 N N . LEU A 1 99 ? 25.011 12.624 -8.587 1.00 87.44 99 LEU A N 1
ATOM 770 C CA . LEU A 1 99 ? 24.747 11.433 -7.783 1.00 87.44 99 LEU A CA 1
ATOM 771 C C . LEU A 1 99 ? 25.062 11.696 -6.305 1.00 87.44 99 LEU A C 1
ATOM 773 O O . LEU A 1 99 ? 24.259 11.368 -5.435 1.00 87.44 99 LEU A O 1
ATOM 777 N N . ALA A 1 100 ? 26.169 12.388 -6.014 1.00 89.12 100 ALA A N 1
ATOM 778 C CA . ALA A 1 100 ? 26.483 12.841 -4.661 1.00 89.12 100 ALA A CA 1
ATOM 779 C C . ALA A 1 100 ? 25.412 13.783 -4.073 1.00 89.12 100 ALA A C 1
ATOM 781 O O . ALA A 1 100 ? 25.117 13.677 -2.884 1.00 89.12 100 ALA A O 1
ATOM 782 N N . SER A 1 101 ? 24.813 14.676 -4.875 1.00 87.75 101 SER A N 1
ATOM 783 C CA . SER A 1 101 ? 23.721 15.550 -4.410 1.00 87.75 101 SER A CA 1
ATOM 784 C C . SER A 1 101 ? 22.389 14.817 -4.209 1.00 87.75 101 SER A C 1
ATOM 786 O O . SER A 1 101 ? 21.700 15.104 -3.236 1.00 87.75 101 SER A O 1
ATOM 788 N N . LEU A 1 102 ? 22.056 13.833 -5.057 1.00 84.81 102 LEU A N 1
ATOM 789 C CA . LEU A 1 102 ? 20.866 12.993 -4.878 1.00 84.81 102 LEU A CA 1
ATOM 790 C C . LEU A 1 102 ? 20.974 12.192 -3.574 1.00 84.81 102 LEU A C 1
ATOM 792 O O . LEU A 1 102 ? 20.113 12.311 -2.706 1.00 84.81 102 LEU A O 1
ATOM 796 N N . HIS A 1 103 ? 22.084 11.474 -3.374 1.00 87.56 103 HIS A N 1
ATOM 797 C CA . HIS A 1 103 ? 22.294 10.674 -2.165 1.00 87.56 103 HIS A CA 1
ATOM 798 C C . HIS A 1 103 ? 22.324 11.518 -0.875 1.00 87.56 103 HIS A C 1
ATOM 800 O O . HIS A 1 103 ? 21.885 11.043 0.168 1.00 87.56 103 HIS A O 1
ATOM 806 N N . GLN A 1 104 ? 22.784 12.777 -0.924 1.00 88.50 104 GLN A N 1
ATOM 807 C CA . GLN A 1 104 ? 22.708 13.706 0.220 1.00 88.50 104 GLN A CA 1
ATOM 808 C C . GLN A 1 104 ? 21.274 14.148 0.559 1.00 88.50 104 GLN A C 1
ATOM 810 O O . GLN A 1 104 ? 21.009 14.501 1.707 1.00 88.50 104 GLN A O 1
ATOM 815 N N . ASN A 1 105 ? 20.353 14.096 -0.406 1.00 84.19 105 ASN A N 1
ATOM 816 C CA . ASN A 1 105 ? 18.932 14.399 -0.222 1.00 84.19 105 ASN A CA 1
ATOM 817 C C . ASN A 1 105 ? 18.088 13.155 0.140 1.00 84.19 105 ASN A C 1
ATOM 819 O O . ASN A 1 105 ? 16.867 13.263 0.231 1.00 84.19 105 ASN A O 1
ATOM 823 N N . GLY A 1 106 ? 18.705 11.975 0.295 1.00 80.31 106 GLY A N 1
ATOM 824 C CA . GLY A 1 106 ? 18.008 10.687 0.444 1.00 80.31 106 GLY A CA 1
ATOM 825 C C . GLY A 1 106 ? 17.499 10.088 -0.878 1.00 80.31 106 GLY A C 1
ATOM 826 O O . GLY A 1 106 ? 16.875 9.030 -0.877 1.00 80.31 106 GLY A O 1
ATOM 827 N N . GLN A 1 107 ? 17.783 10.737 -2.011 1.00 80.06 107 GLN A N 1
ATOM 828 C CA . GLN A 1 107 ? 17.319 10.345 -3.342 1.00 80.06 107 GLN A CA 1
ATOM 829 C C . GLN A 1 107 ? 18.261 9.307 -3.984 1.00 80.06 107 GLN A C 1
ATOM 831 O O . GLN A 1 107 ? 19.456 9.281 -3.679 1.00 80.06 107 GLN A O 1
ATOM 836 N N . LYS A 1 108 ? 17.760 8.463 -4.898 1.00 81.44 108 LYS A N 1
ATOM 837 C CA . LYS A 1 108 ? 18.567 7.463 -5.647 1.00 81.44 108 LYS A CA 1
ATOM 838 C C . LYS A 1 108 ? 18.627 7.784 -7.159 1.00 81.44 108 LYS A C 1
ATOM 840 O O . LYS A 1 108 ? 18.114 8.807 -7.612 1.00 81.44 108 LYS A O 1
ATOM 845 N N . TYR A 1 109 ? 19.240 6.902 -7.955 1.00 79.12 109 TYR A N 1
ATOM 846 C CA . TYR A 1 109 ? 19.370 7.021 -9.417 1.00 79.12 109 TYR A CA 1
ATOM 847 C C . TYR A 1 109 ? 19.249 5.648 -10.105 1.00 79.12 109 TYR A C 1
ATOM 849 O O . TYR A 1 109 ? 19.764 4.661 -9.578 1.00 79.12 109 TYR A O 1
ATOM 857 N N . ILE A 1 110 ? 18.581 5.580 -11.262 1.00 77.81 110 ILE A N 1
ATOM 858 C CA . ILE A 1 110 ? 18.321 4.357 -12.043 1.00 77.81 110 ILE A CA 1
ATOM 859 C C . ILE A 1 110 ? 18.663 4.574 -13.527 1.00 77.81 110 ILE A C 1
ATOM 861 O O . ILE A 1 110 ? 18.420 5.639 -14.097 1.00 77.81 110 ILE A O 1
ATOM 865 N N . LEU A 1 111 ? 19.191 3.517 -14.151 1.00 67.50 111 LEU A N 1
ATOM 866 C CA . LEU A 1 111 ? 19.342 3.368 -15.600 1.00 67.50 111 LEU A CA 1
ATOM 867 C C . LEU A 1 111 ? 18.315 2.336 -16.098 1.00 67.50 111 LEU A C 1
ATOM 869 O O . LEU A 1 111 ? 18.053 1.345 -15.413 1.00 67.50 111 LEU A O 1
ATOM 873 N N . ASN A 1 112 ? 17.715 2.581 -17.263 1.00 54.38 112 ASN A N 1
ATOM 874 C CA . ASN A 1 112 ? 16.539 1.847 -17.737 1.00 54.38 112 ASN A CA 1
ATOM 875 C C . ASN A 1 112 ? 16.811 0.341 -17.970 1.00 54.38 112 ASN A C 1
ATOM 877 O O . ASN A 1 112 ? 17.745 -0.032 -18.678 1.00 54.38 112 ASN A O 1
ATOM 881 N N . SER A 1 113 ? 15.971 -0.531 -17.402 1.00 44.41 113 SER A N 1
ATOM 882 C CA . SER A 1 113 ? 15.926 -1.968 -17.713 1.00 44.41 113 SER A CA 1
ATOM 883 C C . SER A 1 113 ? 14.541 -2.551 -17.395 1.00 44.41 113 SER A C 1
ATOM 885 O O . SER A 1 113 ? 13.870 -2.099 -16.469 1.00 44.41 113 SER A O 1
ATOM 887 N N . GLY A 1 114 ? 14.094 -3.543 -18.175 1.00 38.69 114 GLY A N 1
ATOM 888 C CA . GLY A 1 114 ? 12.746 -4.117 -18.078 1.00 38.69 114 GLY A CA 1
ATOM 889 C C . GLY A 1 114 ? 12.738 -5.619 -17.789 1.00 38.69 114 GLY A C 1
ATOM 890 O O . GLY A 1 114 ? 13.548 -6.367 -18.335 1.00 38.69 114 GLY A O 1
ATOM 891 N N . LEU A 1 115 ? 11.778 -6.062 -16.971 1.00 38.06 115 LEU A N 1
ATOM 892 C CA . LEU A 1 115 ? 11.509 -7.467 -16.640 1.00 38.06 115 LEU A CA 1
ATOM 893 C C . LEU A 1 115 ? 10.005 -7.779 -16.768 1.00 38.06 115 LEU A C 1
ATOM 895 O O . LEU A 1 115 ? 9.172 -6.876 -16.796 1.00 38.06 115 LEU A O 1
ATOM 899 N N . PHE A 1 116 ? 9.652 -9.067 -16.800 1.00 35.41 116 PHE A N 1
ATOM 900 C CA . PHE A 1 116 ? 8.264 -9.548 -16.849 1.00 35.41 116 PHE A CA 1
ATOM 901 C C . PHE A 1 116 ? 7.947 -10.464 -15.656 1.00 35.41 116 PHE A C 1
ATOM 903 O O . PHE A 1 116 ? 8.854 -11.004 -15.029 1.00 35.41 116 PHE A O 1
ATOM 910 N N . GLY A 1 117 ? 6.657 -10.644 -15.345 1.00 40.56 117 GLY A N 1
ATOM 911 C CA . GLY A 1 117 ? 6.196 -11.385 -14.156 1.00 40.56 117 GLY A CA 1
ATOM 912 C C . GLY A 1 117 ? 6.088 -10.535 -12.880 1.00 40.56 117 GLY A C 1
ATOM 913 O O . GLY A 1 117 ? 5.983 -11.074 -11.783 1.00 40.56 117 GLY A O 1
ATOM 914 N N . LEU A 1 118 ? 6.125 -9.207 -13.018 1.00 60.41 118 LEU A N 1
ATOM 915 C CA . LEU A 1 118 ? 6.191 -8.260 -11.906 1.00 60.41 118 LEU A CA 1
ATOM 916 C C . LEU A 1 118 ? 4.792 -7.825 -11.422 1.00 60.41 118 LEU A C 1
ATOM 918 O O . LEU A 1 118 ? 3.944 -7.507 -12.255 1.00 60.41 118 LEU A O 1
ATOM 922 N N . PRO A 1 119 ? 4.555 -7.707 -10.100 1.00 68.25 119 PRO A N 1
ATOM 923 C CA . PRO A 1 119 ? 3.475 -6.886 -9.549 1.00 68.25 119 PRO A CA 1
ATOM 924 C C . PRO A 1 119 ? 3.828 -5.389 -9.601 1.00 68.25 119 PRO A C 1
ATOM 926 O O . PRO A 1 119 ? 2.935 -4.548 -9.575 1.00 68.25 119 PRO A O 1
ATOM 929 N N . MET A 1 120 ? 5.121 -5.054 -9.711 1.00 71.19 120 MET A N 1
ATOM 930 C CA . MET A 1 120 ? 5.595 -3.702 -9.996 1.00 71.19 120 MET A CA 1
ATOM 931 C C . MET A 1 120 ? 5.402 -3.395 -11.482 1.00 71.19 120 MET A C 1
ATOM 933 O O . MET A 1 120 ? 6.281 -3.648 -12.305 1.00 71.19 120 MET A O 1
ATOM 937 N N . VAL A 1 121 ? 4.225 -2.879 -11.821 1.00 76.81 121 VAL A N 1
ATOM 938 C CA . VAL A 1 121 ? 3.859 -2.449 -13.175 1.00 76.81 121 VAL A CA 1
ATOM 939 C C . VAL A 1 121 ? 3.272 -1.045 -13.151 1.00 76.8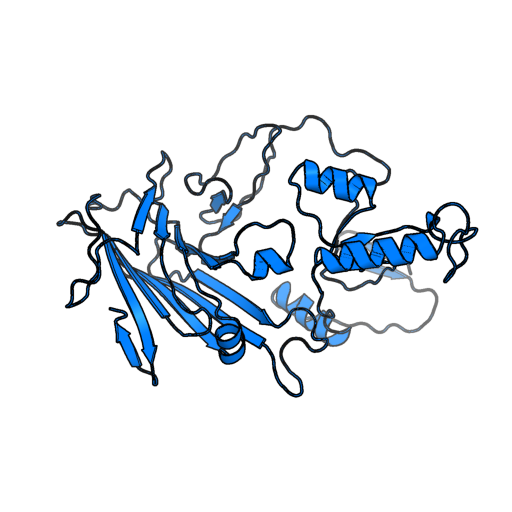1 121 VAL A C 1
ATOM 941 O O . VAL A 1 121 ? 2.649 -0.625 -12.179 1.00 76.81 121 VAL A O 1
ATOM 944 N N . GLY A 1 122 ? 3.458 -0.329 -14.252 1.00 73.56 122 GLY A N 1
ATOM 945 C CA . GLY A 1 122 ? 2.920 1.004 -14.472 1.00 73.56 122 GLY A CA 1
ATOM 946 C C . GLY A 1 122 ? 2.871 1.326 -15.961 1.00 73.56 122 GLY A C 1
ATOM 947 O O . GLY A 1 122 ? 3.199 0.494 -16.807 1.00 73.56 122 GLY A O 1
ATOM 948 N N . SER A 1 123 ? 2.460 2.547 -16.271 1.00 75.50 123 SER A N 1
ATOM 949 C CA . SER A 1 123 ? 2.471 3.124 -17.614 1.00 75.50 123 SER A CA 1
ATOM 950 C C . SER A 1 123 ? 2.923 4.572 -17.518 1.00 75.50 123 SER A C 1
ATOM 952 O O . SER A 1 123 ? 2.621 5.221 -16.514 1.00 75.50 123 SER A O 1
ATOM 954 N N . ASP A 1 124 ? 3.565 5.090 -18.562 1.00 69.44 124 ASP A N 1
ATOM 955 C CA . ASP A 1 124 ? 4.057 6.469 -18.599 1.00 69.44 124 ASP A CA 1
ATOM 956 C C . ASP A 1 124 ? 2.929 7.456 -18.273 1.00 69.44 124 ASP A C 1
ATOM 958 O O . ASP A 1 124 ? 1.940 7.569 -19.005 1.00 69.44 124 ASP A O 1
ATOM 962 N N . ILE A 1 125 ? 3.056 8.157 -17.146 1.00 74.44 125 ILE A N 1
ATOM 963 C CA . ILE A 1 125 ? 2.065 9.140 -16.705 1.00 74.44 125 ILE A CA 1
ATOM 964 C C . ILE A 1 125 ? 2.053 10.292 -17.722 1.00 74.44 125 ILE A C 1
ATOM 966 O O . ILE A 1 125 ? 3.087 10.659 -18.273 1.00 74.44 125 ILE A O 1
ATOM 970 N N . CYS A 1 126 ? 0.862 10.813 -18.031 1.00 74.25 126 CYS A N 1
ATOM 971 C CA . CYS A 1 126 ? 0.567 11.689 -19.181 1.00 74.25 126 CYS A CA 1
ATOM 972 C C . CYS A 1 126 ? 0.682 11.035 -20.580 1.00 74.25 126 CYS A C 1
ATOM 974 O O . CYS A 1 126 ? 0.096 11.569 -21.522 1.00 74.25 126 CYS A O 1
ATOM 976 N N . GLY A 1 127 ? 1.305 9.857 -20.703 1.00 67.38 127 GLY A N 1
ATOM 977 C CA . GLY A 1 127 ? 1.326 9.018 -21.904 1.00 67.38 127 GLY A CA 1
ATOM 978 C C . GLY A 1 127 ? 2.458 9.334 -22.890 1.00 67.38 127 GLY A C 1
ATOM 979 O O . GLY A 1 127 ? 2.622 10.468 -23.328 1.00 67.38 127 GLY A O 1
ATOM 980 N N . PHE A 1 128 ? 3.191 8.300 -23.320 1.00 63.50 128 PHE A N 1
ATOM 981 C CA . PHE A 1 128 ? 4.359 8.424 -24.208 1.00 63.50 128 PHE A CA 1
ATOM 982 C C . PHE A 1 128 ? 4.062 9.022 -25.599 1.00 63.50 128 PHE A C 1
ATOM 984 O O . PHE A 1 128 ? 4.901 9.706 -26.177 1.00 63.50 128 PHE A O 1
ATOM 991 N N . ALA A 1 129 ? 2.879 8.751 -26.170 1.00 56.59 129 ALA A N 1
ATOM 992 C CA . ALA A 1 129 ? 2.572 9.104 -27.566 1.00 56.59 129 ALA A CA 1
ATOM 993 C C . ALA A 1 129 ? 1.136 9.597 -27.833 1.00 56.59 129 ALA A C 1
ATOM 995 O O . ALA A 1 129 ? 0.817 9.956 -28.971 1.00 56.59 129 ALA A O 1
ATOM 996 N N . ARG A 1 130 ? 0.239 9.574 -26.837 1.00 53.06 130 ARG A N 1
ATOM 997 C CA . ARG A 1 130 ? -1.166 10.012 -26.957 1.00 53.06 130 ARG A CA 1
ATOM 998 C C . ARG A 1 130 ? -1.698 10.481 -25.606 1.00 53.06 130 ARG A C 1
ATOM 1000 O O . ARG A 1 130 ? -1.514 9.785 -24.613 1.00 53.06 130 ARG A O 1
ATOM 1007 N N . ASN A 1 131 ? -2.430 11.593 -25.605 1.00 49.75 131 ASN A N 1
ATOM 1008 C CA . ASN A 1 131 ? -3.122 12.095 -24.420 1.00 49.75 131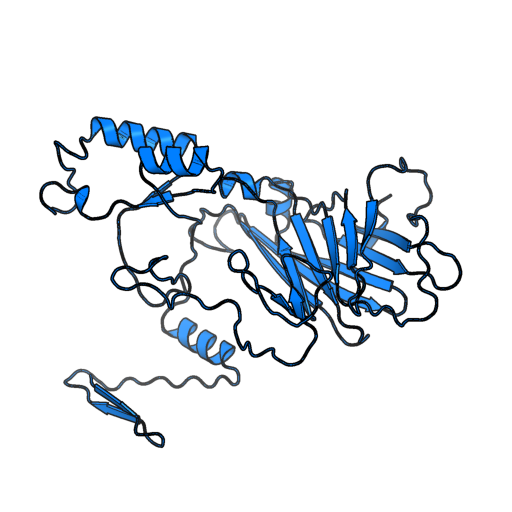 ASN A CA 1
ATOM 1009 C C . ASN A 1 131 ? -4.249 11.147 -23.973 1.00 49.75 131 ASN A C 1
ATOM 1011 O O . ASN A 1 131 ? -4.895 10.486 -24.793 1.00 49.75 131 ASN A O 1
ATOM 1015 N N . THR A 1 132 ? -4.541 11.170 -22.674 1.00 59.22 132 THR A N 1
ATOM 1016 C CA . THR A 1 132 ? -5.765 10.616 -22.081 1.00 59.22 132 THR A CA 1
ATOM 1017 C C . THR A 1 132 ? -7.013 11.411 -22.497 1.00 59.22 132 THR A C 1
ATOM 1019 O O . THR A 1 132 ? -6.919 12.530 -23.005 1.00 59.22 132 THR A O 1
ATOM 1022 N N . THR A 1 133 ? -8.200 10.823 -22.307 1.00 58.06 133 THR A N 1
ATOM 1023 C CA . THR A 1 133 ? -9.497 11.382 -22.732 1.00 58.06 133 THR A CA 1
ATOM 1024 C C . THR A 1 133 ? -9.763 12.767 -22.117 1.00 58.06 133 THR A C 1
ATOM 1026 O O . THR A 1 133 ? -9.987 12.855 -20.908 1.00 58.06 133 THR A O 1
ATOM 1029 N N . PRO A 1 134 ? -9.778 13.861 -22.904 1.00 67.75 134 PRO A N 1
ATOM 1030 C CA . PRO A 1 134 ? -9.879 15.206 -22.350 1.00 67.75 134 PRO A CA 1
ATOM 1031 C C . PRO A 1 134 ? -11.323 15.575 -21.975 1.00 67.75 134 PRO A C 1
ATOM 1033 O O . PRO A 1 134 ? -12.252 15.357 -22.750 1.00 67.75 134 PRO A O 1
ATOM 1036 N N . GLY A 1 135 ? -11.496 16.223 -20.818 1.00 69.06 135 GLY A N 1
ATOM 1037 C CA . GLY A 1 135 ? -12.733 16.932 -20.455 1.00 69.06 135 GLY A CA 1
ATOM 1038 C C . GLY A 1 135 ? -13.795 16.142 -19.681 1.00 69.06 135 GLY A C 1
ATOM 1039 O O . GLY A 1 135 ? -14.876 16.680 -19.452 1.00 69.06 135 GLY A O 1
ATOM 1040 N N . ALA A 1 136 ? -13.520 14.907 -19.250 1.00 65.00 136 ALA A N 1
ATOM 1041 C CA . ALA A 1 136 ? -14.395 14.204 -18.309 1.00 65.00 136 ALA A CA 1
ATOM 1042 C C . ALA A 1 136 ? -14.300 14.825 -16.898 1.00 65.00 136 ALA A C 1
ATOM 1044 O O . ALA A 1 136 ? -13.203 15.087 -16.412 1.00 65.00 136 ALA A O 1
ATOM 1045 N N . ILE A 1 137 ? -15.449 15.041 -16.245 1.00 72.06 137 ILE A N 1
ATOM 1046 C CA . ILE A 1 137 ? -15.569 15.563 -14.861 1.00 72.06 137 ILE A CA 1
ATOM 1047 C C . ILE A 1 137 ? -16.428 14.652 -13.960 1.00 72.06 137 ILE A C 1
ATOM 1049 O O . ILE A 1 137 ? -16.930 15.056 -12.913 1.00 72.06 137 ILE A O 1
ATOM 1053 N N . SER A 1 138 ? -16.660 13.423 -14.412 1.00 71.31 138 SER A N 1
ATOM 1054 C CA . SER A 1 138 ? -17.459 12.400 -13.739 1.00 71.31 138 SER A CA 1
ATOM 1055 C C . SER A 1 138 ? -17.162 11.040 -14.362 1.00 71.31 138 SER A C 1
ATOM 1057 O O . SER A 1 138 ? -16.994 10.956 -15.582 1.00 71.31 138 SER A O 1
ATOM 1059 N N . VAL A 1 139 ? -17.170 9.982 -13.554 1.00 75.19 139 VAL A N 1
ATOM 1060 C CA . VAL A 1 139 ? -16.995 8.595 -14.000 1.00 75.19 139 VAL A CA 1
ATOM 1061 C C . VAL A 1 139 ? -18.122 7.708 -13.466 1.00 75.19 139 VAL A C 1
ATOM 1063 O O . VAL A 1 139 ? -18.445 7.748 -12.279 1.00 75.19 139 VAL A O 1
ATOM 1066 N N . ASP A 1 140 ? -18.706 6.885 -14.339 1.00 76.75 140 ASP A N 1
ATOM 1067 C CA . ASP A 1 140 ? -19.669 5.847 -13.956 1.00 76.75 140 ASP A CA 1
ATOM 1068 C C . ASP A 1 140 ? -18.919 4.657 -13.332 1.00 76.75 140 ASP A C 1
ATOM 1070 O O . ASP A 1 140 ? -18.537 3.699 -14.007 1.00 76.75 140 ASP A O 1
ATOM 1074 N N . ALA A 1 141 ? -18.650 4.745 -12.028 1.00 80.88 141 ALA A N 1
ATOM 1075 C CA . ALA A 1 141 ? -17.895 3.742 -11.281 1.00 80.88 141 ALA A CA 1
ATOM 1076 C C . ALA A 1 141 ? -18.790 2.618 -10.724 1.00 80.88 141 ALA A C 1
ATOM 1078 O O . ALA A 1 141 ? -19.807 2.868 -10.073 1.00 80.88 141 ALA A O 1
ATOM 1079 N N . TYR A 1 142 ? -18.372 1.362 -10.910 1.00 80.62 142 TYR A N 1
ATOM 1080 C CA . TYR A 1 142 ? -18.993 0.213 -10.248 1.00 80.62 142 TYR A CA 1
ATOM 1081 C C . TYR A 1 142 ? -18.464 0.061 -8.816 1.00 80.62 142 TYR A C 1
ATOM 1083 O O . TYR A 1 142 ? -17.283 -0.217 -8.614 1.00 80.62 142 TYR A O 1
ATOM 1091 N N . PHE A 1 143 ? -19.355 0.176 -7.830 1.00 81.44 143 PHE A N 1
ATOM 1092 C CA . PHE A 1 143 ? -19.067 -0.142 -6.432 1.00 81.44 143 PHE A CA 1
ATOM 1093 C C . PHE A 1 143 ? -19.569 -1.560 -6.094 1.00 81.44 143 PHE A C 1
ATOM 1095 O O . PHE A 1 143 ? -20.778 -1.806 -6.167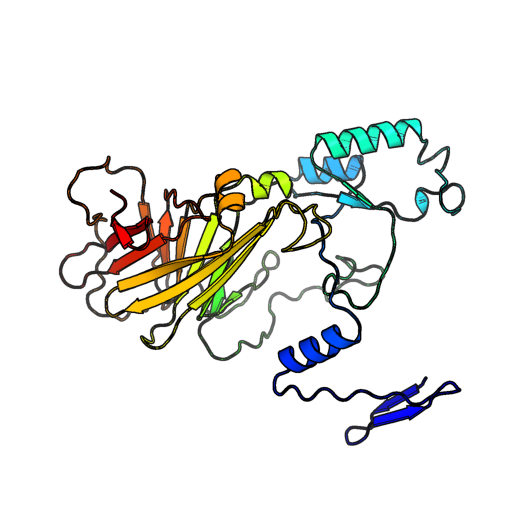 1.00 81.44 143 PHE A O 1
ATOM 1102 N N . PRO A 1 144 ? -18.684 -2.498 -5.699 1.00 86.31 144 PRO A N 1
ATOM 1103 C CA . PRO A 1 144 ? -19.084 -3.788 -5.140 1.00 86.31 144 PRO A CA 1
ATOM 1104 C C . PRO A 1 144 ? -19.943 -3.632 -3.877 1.00 86.31 144 PRO A C 1
ATOM 1106 O O . PRO A 1 144 ? -19.857 -2.627 -3.171 1.00 86.31 144 PRO A O 1
ATOM 1109 N N . ALA A 1 145 ? -20.743 -4.651 -3.557 1.00 85.44 145 ALA A N 1
ATOM 1110 C CA . ALA A 1 145 ? -21.645 -4.619 -2.406 1.00 85.44 145 ALA A CA 1
ATOM 1111 C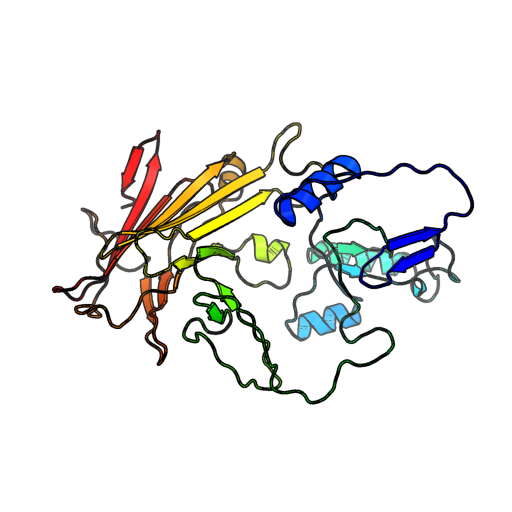 C . ALA A 1 145 ? -20.909 -4.352 -1.075 1.00 85.44 145 ALA A C 1
ATOM 1113 O O . ALA A 1 145 ? -19.909 -4.997 -0.761 1.00 85.44 145 ALA A O 1
ATOM 1114 N N . GLY A 1 146 ? -21.444 -3.414 -0.290 1.00 86.00 146 GLY A N 1
ATOM 1115 C CA . GLY A 1 146 ? -20.892 -2.970 0.990 1.00 86.00 146 GLY A CA 1
ATOM 1116 C C . GLY A 1 146 ? -20.825 -1.445 1.089 1.00 86.00 146 GLY A C 1
ATOM 1117 O O . GLY A 1 146 ? -21.190 -0.725 0.158 1.00 86.00 146 GLY A O 1
ATOM 1118 N N . ASN A 1 147 ? -20.371 -0.950 2.235 1.00 87.00 147 ASN A N 1
ATOM 1119 C CA . ASN A 1 147 ? -20.134 0.468 2.488 1.00 87.00 147 ASN A CA 1
ATOM 1120 C C . ASN A 1 147 ? -18.709 0.860 2.061 1.00 87.00 147 ASN A C 1
ATOM 1122 O O . ASN A 1 147 ? -17.742 0.175 2.399 1.00 87.00 147 ASN A O 1
ATOM 1126 N N . TRP A 1 148 ? -18.594 1.986 1.355 1.00 87.31 148 TRP A N 1
ATOM 1127 C CA . TRP A 1 148 ? -17.339 2.542 0.841 1.00 87.31 148 TRP A CA 1
ATOM 1128 C C . TRP A 1 148 ? -17.167 3.989 1.299 1.00 87.31 148 TRP A C 1
ATOM 1130 O O . TRP A 1 148 ? -18.140 4.746 1.327 1.00 87.31 148 TRP A O 1
ATOM 1140 N N . PHE A 1 149 ? -15.934 4.368 1.632 1.00 87.88 149 PHE A N 1
ATOM 1141 C CA . PHE A 1 149 ? -15.588 5.667 2.212 1.00 87.88 149 PHE A CA 1
ATOM 1142 C C . PHE A 1 149 ? -14.467 6.330 1.417 1.00 87.88 149 PHE A C 1
ATOM 1144 O O . PHE A 1 149 ? -13.445 5.704 1.151 1.00 87.88 149 PHE A O 1
ATOM 1151 N N . ASP A 1 150 ? -14.675 7.590 1.058 1.00 87.00 150 ASP A N 1
ATOM 1152 C CA . ASP A 1 150 ? -13.721 8.474 0.380 1.00 87.00 150 ASP A CA 1
ATOM 1153 C C . ASP A 1 150 ? -12.482 8.715 1.269 1.00 87.00 150 ASP A C 1
ATOM 1155 O O . ASP A 1 150 ? -12.614 9.101 2.436 1.00 87.00 150 ASP A O 1
ATOM 1159 N N . LEU A 1 151 ? -11.278 8.463 0.738 1.00 88.88 151 LEU A N 1
ATOM 1160 C CA . LEU A 1 151 ? -10.020 8.624 1.482 1.00 88.88 151 LEU A CA 1
ATOM 1161 C C . LEU A 1 151 ? -9.584 10.084 1.662 1.00 88.88 151 LEU A C 1
ATOM 1163 O O . LEU A 1 151 ? -8.836 10.373 2.596 1.00 88.88 151 LEU A O 1
ATOM 1167 N N . PHE A 1 152 ? -10.056 11.000 0.817 1.00 86.25 152 PHE A N 1
ATOM 1168 C CA . PHE A 1 152 ? -9.787 12.435 0.935 1.00 86.25 152 PHE A CA 1
ATOM 1169 C C . PHE A 1 152 ? -10.802 13.128 1.856 1.00 86.25 152 PHE A C 1
ATOM 1171 O O . PHE A 1 152 ? -10.488 14.149 2.472 1.00 86.25 152 PHE A O 1
ATOM 1178 N N . ASN A 1 153 ? -12.009 12.570 1.999 1.00 84.06 153 ASN A N 1
ATOM 1179 C CA . ASN A 1 153 ? -13.010 13.030 2.958 1.00 84.06 153 ASN A CA 1
ATOM 1180 C C . ASN A 1 153 ? -13.869 11.882 3.516 1.00 84.06 153 ASN A C 1
ATOM 1182 O O . ASN A 1 153 ? -14.960 11.592 3.026 1.00 84.06 153 ASN A O 1
ATOM 1186 N N . PHE A 1 154 ? -13.454 11.338 4.663 1.00 84.88 154 PHE A N 1
ATOM 1187 C CA . PHE A 1 154 ? -14.146 10.256 5.379 1.00 84.88 154 PHE A CA 1
ATOM 1188 C C . PHE A 1 154 ? -15.619 10.529 5.772 1.00 84.88 154 PHE A C 1
ATOM 1190 O O . PHE A 1 154 ? -16.298 9.620 6.253 1.00 84.88 154 PHE A O 1
ATOM 1197 N N . SER A 1 155 ? -16.130 11.759 5.618 1.00 74.06 155 SER A N 1
ATOM 1198 C CA . SER A 1 155 ? -17.561 12.064 5.810 1.00 74.06 155 SER A CA 1
ATOM 1199 C C . SER A 1 155 ? -18.436 11.662 4.614 1.00 74.06 155 SER A C 1
ATOM 1201 O O . SER A 1 155 ? -19.664 11.636 4.748 1.00 74.06 155 SER A O 1
ATOM 1203 N N . ASN A 1 156 ? -17.825 11.379 3.459 1.00 72.75 156 ASN A N 1
ATOM 1204 C CA . ASN A 1 156 ? -18.491 10.965 2.230 1.00 72.75 156 ASN A CA 1
ATOM 1205 C C . ASN A 1 156 ? -18.553 9.429 2.140 1.00 72.75 156 ASN A C 1
ATOM 1207 O O . ASN A 1 156 ? -17.557 8.734 2.342 1.00 72.75 156 ASN A O 1
ATOM 1211 N N . SER A 1 157 ? -19.722 8.902 1.771 1.00 69.44 157 SER A N 1
ATOM 1212 C CA . SER A 1 157 ? -19.919 7.481 1.461 1.00 69.44 157 SER A CA 1
ATOM 1213 C C . SER A 1 157 ? -20.844 7.343 0.246 1.00 69.44 157 SER A C 1
ATOM 1215 O O . SER A 1 157 ? -22.060 7.309 0.424 1.00 69.44 157 SER A O 1
ATOM 1217 N N . VAL A 1 158 ? -20.251 7.322 -0.958 1.00 66.75 158 VAL A N 1
ATOM 1218 C CA . VAL A 1 158 ? -20.878 7.206 -2.300 1.00 66.75 158 VAL A CA 1
ATOM 1219 C C . VAL A 1 158 ? -22.049 8.189 -2.524 1.00 66.75 158 VAL A C 1
ATOM 1221 O O . VAL A 1 158 ? -23.172 7.995 -2.072 1.00 66.75 158 VAL A O 1
ATOM 1224 N N . THR A 1 159 ? -21.877 9.282 -3.269 1.00 49.88 159 THR A N 1
ATOM 1225 C CA . THR A 1 159 ? -21.718 9.262 -4.739 1.00 49.88 159 THR A CA 1
ATOM 1226 C C . THR A 1 159 ? -21.034 10.553 -5.228 1.00 49.88 159 THR A C 1
ATOM 1228 O O . THR A 1 159 ? -21.224 11.604 -4.618 1.00 49.88 159 THR A O 1
ATOM 1231 N N . ALA A 1 160 ? -20.301 10.497 -6.347 1.00 48.81 160 ALA A N 1
ATOM 1232 C CA . ALA A 1 160 ? -19.803 11.675 -7.076 1.00 48.81 160 ALA A CA 1
ATOM 1233 C C . ALA A 1 160 ? -20.955 12.442 -7.787 1.00 48.81 160 ALA A C 1
ATOM 1235 O O . ALA A 1 160 ? -22.035 11.876 -7.972 1.00 48.81 160 ALA A O 1
ATOM 1236 N N . PRO A 1 161 ? -20.783 13.732 -8.147 1.00 49.28 161 PRO A N 1
ATOM 1237 C CA . PRO A 1 161 ? -19.909 14.120 -9.264 1.00 49.28 161 PRO A CA 1
ATOM 1238 C C . PRO A 1 161 ? -18.660 14.907 -8.835 1.00 49.28 161 PRO A C 1
ATOM 1240 O O . PRO A 1 161 ? -18.625 15.506 -7.761 1.00 49.28 161 PRO A O 1
ATOM 1243 N N . GLU A 1 162 ? -17.635 14.906 -9.688 1.00 59.81 162 GLU A N 1
ATOM 1244 C CA . GLU A 1 162 ? -16.304 15.433 -9.370 1.00 59.81 162 GLU A CA 1
ATOM 1245 C C . GLU A 1 162 ? -16.075 16.868 -9.869 1.00 59.81 162 GLU A C 1
ATOM 1247 O O . GLU A 1 162 ? -16.849 17.460 -10.625 1.00 59.81 162 GLU A O 1
ATOM 1252 N N . LYS A 1 163 ? -14.952 17.427 -9.422 1.00 58.50 163 LYS A N 1
ATOM 1253 C CA . LYS A 1 163 ? -14.289 18.577 -10.032 1.00 58.50 163 LYS A CA 1
ATOM 1254 C C . LYS A 1 163 ? -13.039 18.087 -10.771 1.00 58.50 163 LYS A C 1
ATOM 1256 O O . LYS A 1 163 ? -12.538 17.006 -10.487 1.00 58.50 163 LYS A O 1
ATOM 1261 N N . ALA A 1 164 ? -12.486 18.917 -11.653 1.00 63.09 164 ALA A N 1
ATOM 1262 C CA . ALA A 1 164 ? -11.279 18.595 -12.422 1.00 63.09 164 ALA A CA 1
ATOM 1263 C C . ALA A 1 164 ? -9.976 18.476 -11.587 1.00 63.09 164 ALA A C 1
ATOM 1265 O O . ALA A 1 164 ? -8.935 18.151 -12.148 1.00 63.09 164 ALA A O 1
ATOM 1266 N N . ASP A 1 165 ? -10.021 18.760 -10.281 1.00 75.62 165 ASP A N 1
ATOM 1267 C CA . ASP A 1 165 ? -8.912 18.691 -9.317 1.00 75.62 165 ASP A CA 1
ATOM 1268 C C . ASP A 1 165 ? -9.032 17.516 -8.318 1.00 75.62 165 ASP A C 1
ATOM 1270 O O . ASP A 1 165 ? -8.338 17.500 -7.302 1.00 75.62 165 ASP A O 1
ATOM 1274 N N . HIS A 1 166 ? -9.903 16.533 -8.580 1.00 79.00 166 HIS A N 1
ATOM 1275 C CA . HIS A 1 166 ? -10.145 15.388 -7.693 1.00 79.00 166 HIS A CA 1
ATOM 1276 C C . HIS A 1 166 ? -10.004 14.031 -8.404 1.00 79.00 166 HIS A C 1
ATOM 1278 O O . HIS A 1 166 ? -10.108 13.944 -9.626 1.00 79.00 166 HIS A O 1
ATOM 1284 N N . ILE A 1 167 ? -9.771 12.977 -7.615 1.00 82.38 167 ILE A N 1
ATOM 1285 C CA . ILE A 1 167 ? -9.791 11.579 -8.051 1.00 82.38 167 ILE A CA 1
ATOM 1286 C C . ILE A 1 167 ? -10.478 10.714 -6.987 1.00 82.38 167 ILE A C 1
ATOM 1288 O O . ILE A 1 167 ? -10.002 10.598 -5.860 1.00 82.38 167 ILE A O 1
ATOM 1292 N N . ASN A 1 168 ? -11.583 10.069 -7.357 1.00 80.75 168 ASN A N 1
ATOM 1293 C CA . ASN A 1 168 ? -12.292 9.088 -6.532 1.00 80.75 168 ASN A CA 1
ATOM 1294 C C . ASN A 1 168 ? -11.375 7.935 -6.046 1.00 80.75 168 ASN A C 1
ATOM 1296 O O . ASN A 1 168 ? -11.175 6.954 -6.764 1.00 80.75 168 ASN A O 1
ATOM 1300 N N . VAL A 1 169 ? -10.910 7.971 -4.790 1.00 87.94 169 VAL A N 1
ATOM 1301 C CA . VAL A 1 169 ? -10.229 6.836 -4.128 1.00 87.94 169 VAL A CA 1
ATOM 1302 C C . VAL A 1 169 ? -10.962 6.473 -2.838 1.00 87.94 169 VAL A C 1
ATOM 1304 O O . VAL A 1 169 ? -11.191 7.326 -1.983 1.00 87.94 169 VAL A O 1
ATOM 1307 N N . HIS A 1 170 ? -11.350 5.201 -2.708 1.00 88.19 170 HIS A N 1
ATOM 1308 C CA . HIS A 1 170 ? -12.242 4.723 -1.651 1.00 88.19 170 HIS A CA 1
ATOM 1309 C C . HIS A 1 170 ? -11.705 3.477 -0.934 1.00 88.19 170 HIS A C 1
ATOM 1311 O O . HIS A 1 170 ? -11.050 2.632 -1.543 1.00 88.19 170 HIS A O 1
ATOM 1317 N N . VAL A 1 171 ? -12.062 3.324 0.343 1.00 91.50 171 VAL A N 1
ATOM 1318 C CA . VAL A 1 171 ? -11.817 2.125 1.163 1.00 91.50 171 VAL A CA 1
ATOM 1319 C C . VAL A 1 171 ? -13.136 1.441 1.544 1.00 91.50 171 VAL A C 1
ATOM 1321 O O . VAL A 1 171 ? -14.128 2.114 1.835 1.00 91.50 171 VAL A O 1
ATOM 1324 N N . GLN A 1 172 ? -13.158 0.106 1.535 1.00 90.75 172 GLN A N 1
ATOM 1325 C CA . GLN A 1 172 ? -14.333 -0.710 1.861 1.00 90.75 172 GLN A CA 1
ATOM 1326 C C . GLN A 1 172 ? -14.414 -1.021 3.366 1.00 90.75 172 GLN A C 1
ATOM 1328 O O . GLN A 1 172 ? -13.401 -1.113 4.063 1.00 90.75 172 GLN A O 1
ATOM 1333 N N . GLU A 1 173 ? -15.627 -1.230 3.880 1.00 91.12 173 GLU A N 1
ATOM 1334 C CA . GLU A 1 173 ? -15.821 -1.857 5.192 1.00 91.12 173 GLU A CA 1
ATOM 1335 C C . GLU A 1 173 ? -15.189 -3.259 5.269 1.00 91.12 173 GLU A C 1
ATOM 1337 O O . GLU A 1 173 ? -15.145 -3.998 4.288 1.00 91.12 173 GLU A O 1
ATOM 1342 N N . GLY A 1 174 ? -14.683 -3.627 6.448 1.00 91.94 174 GLY A N 1
ATOM 1343 C CA . GLY A 1 174 ? -13.888 -4.847 6.632 1.00 91.94 174 GLY A CA 1
ATOM 1344 C C . GLY A 1 174 ? -12.379 -4.647 6.428 1.00 91.94 174 GLY A C 1
ATOM 1345 O O . GLY A 1 174 ? -11.602 -5.556 6.716 1.00 91.94 174 GLY A O 1
ATOM 1346 N N . SER A 1 175 ? -11.929 -3.461 6.006 1.00 94.38 175 SER A N 1
ATOM 1347 C CA . SER A 1 175 ? -10.503 -3.133 5.866 1.00 94.38 175 SER A CA 1
ATOM 1348 C C . SER A 1 175 ? -9.926 -2.385 7.075 1.00 94.38 175 SER A C 1
ATOM 1350 O O . SER A 1 175 ? -10.599 -1.574 7.718 1.00 94.38 175 SER A O 1
ATOM 1352 N N . ILE A 1 176 ? -8.639 -2.613 7.349 1.00 97.25 176 ILE A N 1
ATOM 1353 C CA . ILE A 1 176 ? -7.788 -1.737 8.162 1.00 97.25 176 ILE A CA 1
ATOM 1354 C C . ILE A 1 176 ? -6.549 -1.384 7.342 1.00 97.25 176 ILE A C 1
ATOM 1356 O O . ILE A 1 176 ? -5.835 -2.274 6.886 1.00 97.25 176 ILE A O 1
ATOM 1360 N N . VAL A 1 177 ? -6.277 -0.091 7.182 1.00 96.12 177 VAL A N 1
ATOM 1361 C CA . VAL A 1 177 ? -5.102 0.413 6.461 1.00 96.12 177 VAL A CA 1
ATOM 1362 C C . VAL A 1 177 ? -4.144 1.059 7.458 1.00 96.12 177 VAL A C 1
ATOM 1364 O O . VAL A 1 177 ? -4.562 1.869 8.287 1.00 96.12 177 VAL A O 1
ATOM 1367 N N . ALA A 1 178 ? -2.863 0.702 7.385 1.00 96.50 178 ALA A N 1
ATOM 1368 C CA . ALA A 1 178 ? -1.800 1.380 8.116 1.00 96.50 178 ALA A CA 1
ATOM 1369 C C . ALA A 1 178 ? -1.152 2.426 7.203 1.00 96.50 178 ALA A C 1
ATOM 1371 O O . ALA A 1 178 ? -0.569 2.080 6.179 1.00 96.50 178 ALA A O 1
ATOM 1372 N N . LEU A 1 179 ? -1.282 3.696 7.573 1.00 95.62 179 LEU A N 1
ATOM 1373 C CA . LEU A 1 179 ? -0.748 4.844 6.846 1.00 95.62 179 LEU A CA 1
ATOM 1374 C C . LEU A 1 179 ? 0.427 5.451 7.622 1.00 95.62 179 LEU A C 1
ATOM 1376 O O . LEU A 1 179 ? 0.469 5.379 8.852 1.00 95.62 179 LEU A O 1
ATOM 1380 N N . GLN A 1 180 ? 1.345 6.096 6.910 1.00 93.94 180 GLN A N 1
ATOM 1381 C CA . GLN A 1 180 ? 2.336 7.019 7.468 1.00 93.94 180 GLN A CA 1
ATOM 1382 C C . GLN A 1 180 ? 2.059 8.438 6.947 1.00 93.94 180 GLN A C 1
ATOM 1384 O O . GLN A 1 180 ? 1.233 8.627 6.054 1.00 93.94 180 GLN A O 1
ATOM 1389 N N . GLY A 1 181 ? 2.684 9.442 7.559 1.00 89.94 181 GLY A N 1
ATOM 1390 C CA . GLY A 1 181 ? 2.542 10.840 7.162 1.00 89.94 181 GLY A CA 1
ATOM 1391 C C . GLY A 1 181 ? 3.271 11.165 5.857 1.00 89.94 181 GLY A C 1
ATOM 1392 O O . GLY A 1 181 ? 4.287 10.556 5.524 1.00 89.94 181 GLY A O 1
ATOM 1393 N N . GLU A 1 182 ? 2.751 12.162 5.145 1.00 90.88 182 GLU A N 1
ATOM 1394 C CA . GLU A 1 182 ? 3.345 12.710 3.924 1.00 90.88 182 GLU A CA 1
ATOM 1395 C C . GLU A 1 182 ? 4.738 13.308 4.184 1.00 90.88 182 GLU A C 1
ATOM 1397 O O . GLU A 1 182 ? 4.978 13.961 5.204 1.00 90.88 182 GLU A O 1
ATOM 1402 N N . ALA A 1 183 ? 5.653 13.109 3.235 1.00 90.62 183 ALA A N 1
ATOM 1403 C CA . ALA A 1 183 ? 6.983 13.707 3.221 1.00 90.62 183 ALA A CA 1
ATOM 1404 C C . ALA A 1 183 ? 7.508 13.811 1.778 1.00 90.62 183 ALA A C 1
ATOM 1406 O O . ALA A 1 183 ? 6.984 13.168 0.871 1.00 90.62 183 ALA A O 1
ATOM 1407 N N . MET A 1 184 ? 8.570 14.597 1.575 1.00 87.31 184 MET A N 1
ATOM 1408 C CA . MET A 1 184 ? 9.192 14.778 0.254 1.00 87.31 184 MET A CA 1
ATOM 1409 C C . MET A 1 184 ? 9.969 13.547 -0.241 1.00 87.31 184 MET A C 1
ATOM 1411 O O . MET A 1 184 ? 10.181 13.437 -1.447 1.00 87.31 184 MET A O 1
ATOM 1415 N N . THR A 1 185 ? 10.379 12.654 0.670 1.00 82.81 185 THR A N 1
ATOM 1416 C CA . THR A 1 185 ? 11.070 11.390 0.364 1.00 82.81 185 THR A CA 1
ATOM 1417 C C . THR A 1 185 ? 10.574 10.230 1.230 1.00 82.81 185 THR A C 1
ATOM 1419 O O . THR A 1 185 ? 10.043 10.450 2.328 1.00 82.81 185 THR A O 1
ATOM 1422 N N . THR A 1 186 ? 10.761 8.982 0.786 1.00 83.88 186 THR A N 1
ATOM 1423 C CA . THR A 1 186 ? 10.279 7.794 1.518 1.00 83.88 186 THR A CA 1
ATOM 1424 C C . THR A 1 186 ? 11.079 7.520 2.789 1.00 83.88 186 THR A C 1
ATOM 1426 O O . THR A 1 186 ? 10.499 7.071 3.779 1.00 83.88 186 THR A O 1
ATOM 1429 N N . GLU A 1 187 ? 12.367 7.886 2.826 1.00 86.19 187 GLU A N 1
ATOM 1430 C CA . GLU A 1 187 ? 13.171 7.909 4.058 1.00 86.19 187 GLU A CA 1
ATOM 1431 C C . GLU A 1 187 ? 12.484 8.766 5.135 1.00 86.19 187 GLU A C 1
ATOM 1433 O O . GLU A 1 187 ? 12.289 8.316 6.266 1.00 86.19 187 GLU A O 1
ATOM 1438 N N . LYS A 1 188 ? 12.039 9.979 4.773 1.00 90.19 188 LYS A N 1
ATOM 1439 C CA . LYS A 1 188 ? 11.373 10.899 5.706 1.00 90.19 188 LYS A CA 1
ATOM 1440 C C . LYS A 1 188 ? 9.929 10.502 6.000 1.00 90.19 188 LYS A C 1
ATOM 1442 O O . LYS A 1 188 ? 9.491 10.677 7.134 1.00 90.19 188 LYS A O 1
ATOM 1447 N N . ALA A 1 189 ? 9.215 9.885 5.058 1.00 91.06 189 ALA A N 1
ATOM 1448 C CA . ALA A 1 189 ? 7.899 9.302 5.331 1.00 91.06 189 ALA A CA 1
ATOM 1449 C C . ALA A 1 189 ? 8.002 8.175 6.378 1.00 91.06 189 ALA A C 1
ATOM 1451 O O . ALA A 1 189 ? 7.222 8.141 7.334 1.00 91.06 189 ALA A O 1
ATOM 1452 N N . ARG A 1 190 ? 9.029 7.316 6.267 1.00 90.81 190 ARG A N 1
ATOM 1453 C CA . ARG A 1 190 ? 9.318 6.218 7.208 1.00 90.81 190 ARG A CA 1
ATOM 1454 C C . ARG A 1 190 ? 9.694 6.704 8.616 1.00 90.81 190 ARG A C 1
ATOM 1456 O O . ARG A 1 190 ? 9.521 5.936 9.559 1.00 90.81 190 ARG A O 1
ATOM 1463 N N . GLU A 1 191 ? 10.130 7.953 8.799 1.00 91.50 191 GLU A N 1
ATOM 1464 C CA . GLU A 1 191 ? 10.347 8.569 10.125 1.00 91.50 191 GLU A CA 1
ATOM 1465 C C . GLU A 1 191 ? 9.048 9.022 10.823 1.00 91.50 191 GLU A C 1
ATOM 1467 O O . GLU A 1 191 ? 9.048 9.271 12.032 1.00 91.50 191 GLU A O 1
ATOM 1472 N N . THR A 1 192 ? 7.928 9.129 10.101 1.00 94.81 192 THR A N 1
ATOM 1473 C CA . THR A 1 192 ? 6.661 9.620 10.667 1.00 94.81 192 THR A CA 1
ATOM 1474 C C . THR A 1 192 ? 5.919 8.560 11.496 1.00 94.81 192 THR A C 1
ATOM 1476 O O . THR A 1 192 ? 6.071 7.351 11.309 1.00 94.81 192 THR A O 1
ATOM 1479 N N . GLY A 1 193 ? 5.073 9.010 12.428 1.00 94.19 193 GLY A N 1
ATOM 1480 C CA . GLY A 1 193 ? 4.199 8.119 13.198 1.00 94.19 193 GLY A CA 1
ATOM 1481 C C . GLY A 1 193 ? 2.997 7.625 12.386 1.00 94.19 193 GLY A C 1
ATOM 1482 O O . GLY A 1 193 ? 2.432 8.369 11.586 1.00 94.19 193 GLY A O 1
ATOM 1483 N N . PHE A 1 194 ? 2.588 6.384 12.639 1.00 97.19 194 PHE A N 1
ATOM 1484 C CA . PHE A 1 194 ? 1.523 5.696 11.916 1.00 97.19 194 PHE A CA 1
ATOM 1485 C C . PHE A 1 194 ? 0.122 6.207 12.275 1.00 97.19 194 PHE A C 1
ATOM 1487 O O . PHE A 1 194 ? -0.214 6.402 13.450 1.00 97.19 194 PHE A O 1
ATOM 1494 N N . HIS A 1 195 ? -0.728 6.305 11.256 1.00 96.25 195 HIS A N 1
ATOM 1495 C CA . HIS A 1 195 ? -2.172 6.487 11.365 1.00 96.25 195 HIS A CA 1
ATOM 1496 C C . HIS A 1 195 ? -2.868 5.197 10.917 1.00 96.25 195 HIS A C 1
ATOM 1498 O O . HIS A 1 195 ? -2.725 4.779 9.773 1.00 96.25 195 HIS A O 1
ATOM 1504 N N . LEU A 1 196 ? -3.627 4.550 11.806 1.00 96.88 196 LEU A N 1
ATOM 1505 C CA . LEU A 1 196 ? -4.466 3.409 11.421 1.00 96.88 196 LEU A CA 1
ATOM 1506 C C . LEU A 1 196 ? -5.867 3.882 11.027 1.00 96.88 196 LEU A C 1
ATOM 1508 O O . LEU A 1 196 ? -6.544 4.543 11.816 1.00 96.88 196 LEU A O 1
ATOM 1512 N N . LEU A 1 197 ? -6.323 3.499 9.839 1.00 96.69 197 LEU A N 1
ATOM 1513 C CA . LEU A 1 197 ? -7.681 3.724 9.354 1.00 96.69 197 LEU A CA 1
ATOM 1514 C C . LEU A 1 197 ? -8.452 2.402 9.407 1.00 96.69 197 LEU A C 1
ATOM 1516 O O . LEU A 1 197 ? -8.212 1.516 8.592 1.00 96.69 197 LEU A O 1
ATOM 1520 N N . ALA A 1 198 ? -9.355 2.253 10.377 1.00 96.00 198 ALA A N 1
ATOM 1521 C CA . ALA A 1 198 ? -10.149 1.044 10.586 1.00 96.00 198 ALA A CA 1
ATOM 1522 C C . ALA A 1 198 ? -11.603 1.264 10.148 1.00 96.00 198 ALA A C 1
ATOM 1524 O O . ALA A 1 198 ? -12.321 2.083 10.725 1.00 96.00 198 ALA A O 1
ATOM 1525 N N . VAL A 1 199 ? -12.058 0.513 9.146 1.00 93.75 199 VAL A N 1
ATOM 1526 C CA . VAL A 1 199 ? -13.404 0.647 8.576 1.00 93.75 199 VAL A CA 1
ATOM 1527 C C . VAL A 1 199 ? -14.251 -0.526 9.057 1.00 93.75 199 VAL A C 1
ATOM 1529 O O . VAL A 1 199 ? -14.153 -1.635 8.525 1.00 93.75 199 VAL A O 1
ATOM 1532 N N . VAL A 1 200 ? -15.032 -0.320 10.118 1.00 91.31 200 VAL A N 1
ATOM 1533 C CA . VAL A 1 200 ? -15.879 -1.367 10.716 1.00 91.31 200 VAL A CA 1
ATOM 1534 C C . VAL A 1 200 ? -17.261 -1.390 10.071 1.00 91.31 200 VAL A C 1
ATOM 1536 O O . VAL A 1 200 ? -17.745 -0.366 9.602 1.00 91.31 200 VAL A O 1
ATOM 1539 N N . SER A 1 201 ? -17.909 -2.556 10.064 1.00 84.75 201 SER A N 1
ATOM 1540 C CA . SER A 1 201 ? -19.318 -2.670 9.681 1.00 84.75 201 SER A CA 1
ATOM 1541 C C . SER A 1 201 ? -20.215 -2.747 10.921 1.00 84.75 201 SER A C 1
ATOM 1543 O O . SER A 1 201 ? -19.789 -3.145 12.007 1.00 84.75 201 SER A O 1
ATOM 1545 N N . GLU A 1 202 ? -21.492 -2.397 10.765 1.00 74.12 202 GLU A N 1
ATOM 1546 C CA . GLU A 1 202 ? -22.481 -2.401 11.853 1.00 74.12 202 GLU A CA 1
ATOM 1547 C C . GLU A 1 202 ? -22.783 -3.809 12.409 1.00 74.12 202 GLU A C 1
ATOM 1549 O O . GLU A 1 202 ? -23.320 -3.920 13.518 1.00 74.12 202 GLU A O 1
ATOM 1554 N N . SER A 1 203 ? -22.449 -4.870 11.663 1.00 76.62 203 SER A N 1
ATOM 1555 C CA . SER A 1 203 ? -22.662 -6.267 12.056 1.00 76.62 203 SER A CA 1
ATOM 1556 C C . SER A 1 203 ? -21.666 -6.726 13.125 1.00 76.62 203 SER A C 1
ATOM 1558 O O . SER A 1 203 ? -20.461 -6.766 12.889 1.00 76.62 203 SER A O 1
ATOM 1560 N N . ASN A 1 204 ? -22.177 -7.207 14.263 1.00 68.56 204 ASN A N 1
ATOM 1561 C CA . ASN A 1 204 ? -21.373 -7.810 15.340 1.00 68.56 204 ASN A CA 1
ATOM 1562 C C . ASN A 1 204 ? -20.668 -9.130 14.937 1.00 68.56 204 ASN A C 1
ATOM 1564 O O . ASN A 1 204 ? -19.903 -9.671 15.730 1.00 68.56 204 ASN A O 1
ATOM 1568 N N . GLN A 1 205 ? -20.954 -9.677 13.748 1.00 70.00 205 GLN A N 1
ATOM 1569 C CA . GLN A 1 205 ? -20.241 -10.825 13.164 1.00 70.00 205 GLN A CA 1
ATOM 1570 C C . GLN A 1 205 ? -19.162 -10.396 12.156 1.00 70.00 205 GLN A C 1
ATOM 1572 O O . GLN A 1 205 ? -18.355 -11.221 11.737 1.00 70.00 205 GLN A O 1
ATOM 1577 N N . SER A 1 206 ? -19.141 -9.120 11.756 1.00 78.25 206 SER A N 1
ATOM 1578 C CA . SER A 1 206 ? -18.086 -8.584 10.900 1.00 78.25 206 SER A CA 1
ATOM 1579 C C . SER A 1 206 ? -16.813 -8.331 11.705 1.00 78.25 206 SER A C 1
ATOM 1581 O O . SER A 1 206 ? -16.848 -7.892 12.857 1.00 78.25 206 SER A O 1
ATOM 1583 N N . HIS A 1 207 ? -15.682 -8.613 11.075 1.00 89.75 207 HIS A N 1
ATOM 1584 C CA . HIS A 1 207 ? -14.358 -8.268 11.559 1.00 89.75 207 HIS A CA 1
ATOM 1585 C C . HIS A 1 207 ? -13.658 -7.508 10.437 1.00 89.75 207 HIS A C 1
ATOM 1587 O O . HIS A 1 207 ? -13.690 -7.953 9.289 1.00 89.75 207 HIS A O 1
ATOM 1593 N N . SER A 1 208 ? -13.021 -6.392 10.771 1.00 95.12 208 SER A N 1
ATOM 1594 C CA . SER A 1 208 ? -12.117 -5.704 9.858 1.00 95.12 208 SER A CA 1
ATOM 1595 C C . SER A 1 208 ? -10.695 -6.177 10.091 1.00 95.12 208 SER A C 1
ATOM 1597 O O . SER A 1 208 ? -10.274 -6.323 11.242 1.00 95.12 208 SER A O 1
ATOM 1599 N N . PHE A 1 209 ? -9.956 -6.389 9.010 1.00 96.00 209 PHE A N 1
ATOM 1600 C CA . PHE A 1 209 ? -8.588 -6.888 9.050 1.00 96.00 209 PHE A CA 1
ATOM 1601 C C . PHE A 1 209 ? -7.653 -6.019 8.217 1.00 96.00 209 PHE A C 1
ATOM 1603 O O . PHE A 1 209 ? -8.050 -5.398 7.231 1.00 96.00 209 PHE A O 1
ATOM 1610 N N . GLY A 1 210 ? -6.389 -6.008 8.616 1.00 95.62 210 GLY A N 1
ATOM 1611 C CA . GLY A 1 210 ? -5.297 -5.402 7.869 1.00 95.62 210 GLY A CA 1
ATOM 1612 C C . GLY A 1 210 ? -3.967 -5.936 8.366 1.00 95.62 210 GLY A C 1
ATOM 1613 O O . GLY A 1 210 ? -3.899 -6.563 9.422 1.00 95.62 210 GLY A O 1
ATOM 1614 N N . GLN A 1 211 ? -2.896 -5.680 7.630 1.00 96.69 211 GLN A N 1
ATOM 1615 C CA . GLN A 1 211 ? -1.548 -6.015 8.073 1.00 96.69 211 GLN A CA 1
ATOM 1616 C C . GLN A 1 211 ? -0.540 -5.015 7.520 1.00 96.69 211 GLN A C 1
ATOM 1618 O O . GLN A 1 211 ? -0.753 -4.451 6.448 1.00 96.69 211 GLN A O 1
ATOM 1623 N N . VAL A 1 212 ? 0.560 -4.818 8.241 1.00 96.25 212 VAL A N 1
ATOM 1624 C CA . VAL A 1 212 ? 1.733 -4.099 7.743 1.00 96.25 212 VAL A CA 1
ATOM 1625 C C . VAL A 1 212 ? 2.979 -4.943 7.986 1.00 96.25 212 VAL A C 1
ATOM 1627 O O . VAL A 1 212 ? 3.218 -5.416 9.099 1.00 96.25 212 VAL A O 1
ATOM 1630 N N . PHE A 1 213 ? 3.745 -5.157 6.921 1.00 94.50 213 PHE A N 1
ATOM 1631 C CA . PHE A 1 213 ? 5.085 -5.728 6.978 1.00 94.50 213 PHE A CA 1
ATOM 1632 C C . PHE A 1 213 ? 6.095 -4.579 7.050 1.00 94.50 213 PHE A C 1
ATOM 1634 O O . PHE A 1 213 ? 5.924 -3.562 6.378 1.00 94.50 213 PHE A O 1
ATOM 1641 N N . LEU A 1 214 ? 7.103 -4.715 7.906 1.00 93.88 214 LEU A N 1
ATOM 1642 C CA . LEU A 1 214 ? 8.036 -3.651 8.262 1.00 93.88 214 LEU A CA 1
ATOM 1643 C C . LEU A 1 214 ? 9.457 -4.211 8.321 1.00 93.88 214 LEU A C 1
ATOM 1645 O O . LEU A 1 214 ? 9.791 -4.918 9.265 1.00 93.88 214 LEU A O 1
ATOM 1649 N N . ASP A 1 215 ? 10.297 -3.858 7.357 1.00 91.69 215 ASP A N 1
ATOM 1650 C CA . ASP A 1 215 ? 11.713 -4.230 7.278 1.00 91.69 215 ASP A CA 1
ATOM 1651 C C . ASP A 1 215 ? 12.612 -2.988 7.119 1.00 91.69 215 ASP A C 1
ATOM 1653 O O . ASP A 1 215 ? 12.158 -1.844 7.270 1.00 91.69 215 ASP A O 1
ATOM 1657 N N . ASP A 1 216 ? 13.908 -3.170 6.844 1.00 88.12 216 ASP A N 1
ATOM 1658 C CA . ASP A 1 216 ? 14.793 -2.038 6.545 1.00 88.12 216 ASP A CA 1
ATOM 1659 C C . ASP A 1 216 ? 14.578 -1.420 5.155 1.00 88.12 216 ASP A C 1
ATOM 1661 O O . ASP A 1 216 ? 14.884 -0.236 4.996 1.00 88.12 216 ASP A O 1
ATOM 1665 N N . GLY A 1 217 ? 13.913 -2.125 4.235 1.00 84.12 217 GLY A N 1
ATOM 1666 C CA . GLY A 1 217 ? 13.561 -1.662 2.889 1.00 84.12 217 GLY A CA 1
ATOM 1667 C C . GLY A 1 217 ? 14.690 -1.779 1.860 1.00 84.12 217 GLY A C 1
ATOM 1668 O O . GLY A 1 217 ? 14.525 -1.314 0.735 1.00 84.12 217 GLY A O 1
ATOM 1669 N N . GLU A 1 218 ? 15.828 -2.370 2.243 1.00 80.38 218 GLU A N 1
ATOM 1670 C CA . GLU A 1 218 ? 17.008 -2.552 1.380 1.00 80.38 218 GLU A CA 1
ATOM 1671 C C . GLU A 1 218 ? 17.551 -4.000 1.398 1.00 80.38 218 GLU A C 1
ATOM 1673 O O . GLU A 1 218 ? 18.394 -4.354 0.573 1.00 80.38 218 GLU A O 1
ATOM 1678 N N . SER A 1 219 ? 17.072 -4.860 2.307 1.00 80.81 219 SER A N 1
ATOM 1679 C CA . SER A 1 219 ? 17.439 -6.283 2.369 1.00 80.81 219 SER A CA 1
ATOM 1680 C C . SER A 1 219 ? 16.940 -7.085 1.157 1.00 80.81 219 SER A C 1
ATOM 1682 O O . SER A 1 219 ? 15.776 -7.005 0.778 1.00 80.81 219 SER A O 1
ATOM 1684 N N . VAL A 1 220 ? 17.817 -7.919 0.586 1.00 76.81 220 VAL A N 1
ATOM 1685 C CA . VAL A 1 220 ? 17.515 -8.771 -0.585 1.00 76.81 220 VAL A CA 1
ATOM 1686 C C . VAL A 1 220 ? 16.520 -9.890 -0.246 1.00 76.81 220 VAL A C 1
ATOM 1688 O O . VAL A 1 220 ? 15.657 -10.220 -1.056 1.00 76.81 220 VAL A O 1
ATOM 1691 N N . GLU A 1 221 ? 16.624 -10.466 0.954 1.00 80.50 221 GLU A N 1
ATOM 1692 C CA . GLU A 1 221 ? 15.765 -11.558 1.420 1.00 80.50 221 GLU A CA 1
ATOM 1693 C C . GLU A 1 221 ? 14.635 -11.005 2.305 1.00 80.50 221 GLU A C 1
ATOM 1695 O O . GLU A 1 221 ? 14.791 -10.773 3.507 1.00 80.50 221 GLU A O 1
ATOM 1700 N N . MET A 1 222 ? 13.475 -10.756 1.692 1.00 80.81 222 MET A N 1
ATOM 1701 C CA . MET A 1 222 ? 12.289 -10.255 2.388 1.00 80.81 222 MET A CA 1
ATOM 1702 C C . MET A 1 222 ? 11.732 -11.317 3.350 1.00 80.81 222 MET A C 1
ATOM 1704 O O . MET A 1 222 ? 11.199 -12.338 2.921 1.00 80.81 222 MET A O 1
ATOM 1708 N N . GLY A 1 223 ? 11.794 -11.047 4.657 1.00 78.31 223 GLY A N 1
ATOM 1709 C CA . GLY A 1 223 ? 11.115 -11.847 5.686 1.00 78.31 223 GLY A CA 1
ATOM 1710 C C . GLY A 1 223 ? 11.892 -13.041 6.257 1.00 78.31 223 GLY A C 1
ATOM 1711 O O . GLY A 1 223 ? 11.323 -13.785 7.051 1.00 78.31 223 GLY A O 1
ATOM 1712 N N . GLY A 1 224 ? 13.172 -13.232 5.922 1.00 71.31 224 GLY A N 1
ATOM 1713 C CA . GLY A 1 224 ? 13.996 -14.276 6.546 1.00 71.31 224 GLY A CA 1
ATOM 1714 C C . GLY A 1 224 ? 15.396 -14.387 5.944 1.00 71.31 224 GLY A C 1
ATOM 1715 O O . GLY A 1 224 ? 15.542 -14.291 4.735 1.00 71.31 224 GLY A O 1
ATOM 1716 N N . GLY A 1 225 ? 16.406 -14.580 6.796 1.00 65.44 225 GLY A N 1
ATOM 1717 C CA . GLY A 1 225 ? 17.833 -14.619 6.446 1.00 65.44 225 GLY A CA 1
ATOM 1718 C C . GLY A 1 225 ? 18.700 -14.456 7.706 1.00 65.44 225 GLY A C 1
ATOM 1719 O O . GLY A 1 225 ? 18.168 -14.199 8.790 1.00 65.44 225 GLY A O 1
ATOM 1720 N N . GLU A 1 226 ? 20.028 -14.594 7.614 1.00 52.53 226 GLU A N 1
ATOM 1721 C CA . GLU A 1 226 ? 20.900 -14.442 8.795 1.00 52.53 226 GLU A CA 1
ATOM 1722 C C . GLU A 1 226 ? 20.834 -13.007 9.366 1.00 52.53 226 GLU A C 1
ATOM 1724 O O . GLU A 1 226 ? 21.313 -12.046 8.764 1.00 52.53 226 GLU A O 1
ATOM 1729 N N . GLY A 1 227 ? 20.243 -12.862 10.559 1.00 61.16 227 GLY A N 1
ATOM 1730 C CA . GLY A 1 227 ? 20.101 -11.575 11.254 1.00 61.16 227 GLY A CA 1
ATOM 1731 C C . GLY A 1 227 ? 18.781 -10.825 11.021 1.00 61.16 227 GLY A C 1
ATOM 1732 O O . GLY A 1 227 ? 18.782 -9.601 11.136 1.00 61.16 227 GLY A O 1
ATOM 1733 N N . GLU A 1 228 ? 17.698 -11.544 10.691 1.00 66.81 228 GLU A N 1
ATOM 1734 C CA . GLU A 1 228 ? 16.292 -11.104 10.549 1.00 66.81 228 GLU A CA 1
ATOM 1735 C C . GLU A 1 228 ? 15.958 -9.671 11.031 1.00 66.81 228 GLU A C 1
ATOM 1737 O O . GLU A 1 228 ? 15.813 -9.398 12.224 1.00 66.81 228 GLU A O 1
ATOM 1742 N N . ARG A 1 229 ? 15.763 -8.749 10.076 1.00 85.06 229 ARG A N 1
ATOM 1743 C CA . ARG A 1 229 ? 15.427 -7.333 10.325 1.00 85.06 229 ARG A CA 1
ATOM 1744 C C . ARG A 1 229 ? 14.015 -6.970 9.864 1.00 85.06 229 ARG A C 1
ATOM 1746 O O . ARG A 1 229 ? 13.840 -6.034 9.089 1.00 85.06 229 ARG A O 1
ATOM 1753 N N . TRP A 1 230 ? 13.014 -7.721 10.314 1.00 92.94 230 TRP A N 1
ATOM 1754 C CA . TRP A 1 230 ? 11.621 -7.503 9.923 1.00 92.94 230 TRP A CA 1
ATOM 1755 C C . TRP A 1 230 ? 10.647 -7.665 11.095 1.00 92.94 230 TRP A C 1
ATOM 1757 O O . TRP A 1 230 ? 10.971 -8.289 12.101 1.00 92.94 230 TRP A O 1
ATOM 1767 N N . SER A 1 231 ? 9.448 -7.105 10.952 1.00 94.56 231 SER A N 1
ATOM 1768 C CA . SER A 1 231 ? 8.284 -7.313 11.818 1.00 94.56 231 SER A CA 1
ATOM 1769 C C . SER A 1 231 ? 7.017 -7.376 10.963 1.00 94.56 231 SER A C 1
ATOM 1771 O O . SER A 1 231 ? 6.869 -6.601 10.018 1.00 94.56 231 SER A O 1
ATOM 1773 N N . LEU A 1 232 ? 6.068 -8.242 11.315 1.00 96.00 232 LEU A N 1
ATOM 1774 C CA . LEU A 1 232 ? 4.736 -8.283 10.707 1.00 96.00 232 LEU A CA 1
ATOM 1775 C C . LEU A 1 232 ? 3.691 -7.984 11.782 1.00 96.00 232 LEU A C 1
ATOM 1777 O O . LEU A 1 232 ? 3.633 -8.650 12.816 1.00 96.00 232 LEU A O 1
ATOM 1781 N N . VAL A 1 233 ? 2.865 -6.969 11.540 1.00 97.12 233 VAL A N 1
ATOM 1782 C CA . VAL A 1 233 ? 1.832 -6.521 12.478 1.00 97.12 233 VAL A CA 1
ATOM 1783 C C . VAL A 1 233 ? 0.466 -6.720 11.837 1.00 97.12 233 VAL A C 1
ATOM 1785 O O . VAL A 1 233 ? 0.138 -6.086 10.835 1.00 97.12 233 VAL A O 1
ATOM 1788 N N . LYS A 1 234 ? -0.326 -7.622 12.417 1.00 97.81 234 LYS A N 1
ATOM 1789 C CA . LYS A 1 234 ? -1.667 -8.014 11.972 1.00 97.81 234 LYS A CA 1
ATOM 1790 C C . LYS A 1 234 ? -2.696 -7.259 12.811 1.00 97.81 234 LYS A C 1
ATOM 1792 O O . LYS A 1 234 ? -2.742 -7.411 14.031 1.00 97.81 234 LYS A O 1
ATOM 1797 N N . PHE A 1 235 ? -3.510 -6.428 12.172 1.00 97.50 235 PHE A N 1
ATOM 1798 C CA . PHE A 1 235 ? -4.546 -5.628 12.819 1.00 97.50 235 PHE A CA 1
ATOM 1799 C C . PHE A 1 235 ? -5.912 -6.298 12.711 1.00 97.50 235 PHE A C 1
ATOM 1801 O O . PHE A 1 235 ? -6.286 -6.826 11.662 1.00 97.50 235 PHE A O 1
ATOM 1808 N N . HIS A 1 236 ? -6.686 -6.202 13.787 1.00 96.19 236 HIS A N 1
ATOM 1809 C CA . HIS A 1 236 ? -8.078 -6.629 13.832 1.00 96.19 236 HIS A CA 1
ATOM 1810 C C . HIS A 1 236 ? -8.950 -5.533 14.449 1.00 96.19 236 HIS A C 1
ATOM 1812 O O . HIS A 1 236 ? -8.563 -4.889 15.426 1.00 96.19 236 HIS A O 1
ATOM 1818 N N . ALA A 1 237 ? -10.158 -5.347 13.926 1.00 95.12 237 ALA A N 1
ATOM 1819 C CA . ALA A 1 237 ? -11.166 -4.492 14.535 1.00 95.12 237 ALA A CA 1
ATOM 1820 C C . ALA A 1 237 ? -12.540 -5.153 14.485 1.00 95.12 237 ALA A C 1
ATOM 1822 O O . ALA A 1 237 ? -12.868 -5.861 13.534 1.00 95.12 237 ALA A O 1
ATOM 1823 N N . ARG A 1 238 ? -13.352 -4.940 15.521 1.00 91.50 238 ARG A N 1
ATOM 1824 C CA . ARG A 1 238 ? -14.741 -5.416 15.562 1.00 91.50 238 ARG A CA 1
ATOM 1825 C C . ARG A 1 238 ? -15.600 -4.567 16.486 1.00 91.50 238 ARG A C 1
ATOM 1827 O O . ARG A 1 238 ? -15.120 -4.022 17.483 1.00 91.50 238 ARG A O 1
ATOM 1834 N N . LYS A 1 239 ? -16.892 -4.525 16.181 1.00 87.62 239 LYS A N 1
ATOM 1835 C CA . LYS A 1 239 ? -17.927 -3.951 17.039 1.00 87.62 239 LYS A CA 1
ATOM 1836 C C . LYS A 1 239 ? -18.421 -5.001 18.039 1.00 87.62 239 LYS A C 1
ATOM 1838 O O . LYS A 1 239 ? -18.657 -6.153 17.684 1.00 87.62 239 LYS A O 1
ATOM 1843 N N . VAL A 1 240 ? -18.569 -4.602 19.298 1.00 86.81 240 VAL A N 1
ATOM 1844 C CA . VAL A 1 240 ? -19.082 -5.421 20.403 1.00 86.81 240 VAL A CA 1
ATOM 1845 C C . VAL A 1 240 ? -20.080 -4.568 21.185 1.00 86.81 240 VAL A C 1
ATOM 1847 O O . VAL A 1 240 ? -19.729 -3.911 22.162 1.00 86.81 240 VAL A O 1
ATOM 1850 N N . GLY A 1 241 ? -21.331 -4.531 20.718 1.00 83.00 241 GLY A N 1
ATOM 1851 C CA . GLY A 1 241 ? -22.382 -3.712 21.329 1.00 83.00 241 GLY A CA 1
ATOM 1852 C C . GLY A 1 241 ? -22.128 -2.208 21.165 1.00 83.00 241 GLY A C 1
ATOM 1853 O O . GLY A 1 241 ? -22.056 -1.704 20.043 1.00 83.00 241 GLY A O 1
ATOM 1854 N N . ASP A 1 242 ? -21.999 -1.500 22.288 1.00 79.44 242 ASP A N 1
ATOM 1855 C CA . ASP A 1 242 ? -21.732 -0.056 22.407 1.00 79.44 242 ASP A CA 1
ATOM 1856 C C . ASP A 1 242 ? -20.231 0.304 22.340 1.00 79.44 242 ASP A C 1
ATOM 1858 O O . ASP A 1 242 ? -19.824 1.412 22.694 1.00 79.44 242 ASP A O 1
ATOM 1862 N N . MET A 1 243 ? -19.390 -0.636 21.904 1.00 83.88 243 MET A N 1
ATOM 1863 C CA . MET A 1 243 ? -17.936 -0.500 21.889 1.00 83.88 243 MET A CA 1
ATOM 1864 C C . MET A 1 243 ? -17.337 -1.003 20.572 1.00 83.88 243 MET A C 1
ATOM 1866 O O . MET A 1 243 ? -17.739 -2.045 20.055 1.00 83.88 243 MET A O 1
ATOM 1870 N N . VAL A 1 244 ? -16.325 -0.303 20.060 1.00 89.00 244 VAL A N 1
ATOM 1871 C CA . VAL A 1 244 ? -15.415 -0.809 19.022 1.00 89.00 244 VAL A CA 1
ATOM 1872 C C . VAL A 1 244 ? -14.091 -1.190 19.680 1.00 89.00 244 VAL A C 1
ATOM 1874 O O . VAL A 1 244 ? -13.565 -0.448 20.512 1.00 89.00 244 VAL A O 1
ATOM 1877 N N . ILE A 1 245 ? -13.554 -2.351 19.312 1.00 91.75 245 ILE A N 1
ATOM 1878 C CA . ILE A 1 245 ? -12.201 -2.784 19.673 1.00 91.75 245 ILE A CA 1
ATOM 1879 C C . ILE A 1 245 ? -11.354 -2.727 18.404 1.00 91.75 245 ILE A C 1
ATOM 1881 O O . ILE A 1 245 ? -11.755 -3.311 17.399 1.00 91.75 245 ILE A O 1
ATOM 1885 N N . VAL A 1 246 ? -10.192 -2.078 18.467 1.00 95.06 246 VAL A N 1
ATOM 1886 C CA . VAL A 1 246 ? -9.113 -2.155 17.469 1.00 95.06 246 VAL A CA 1
ATOM 1887 C C . VAL A 1 246 ? -7.881 -2.708 18.181 1.00 95.06 246 VAL A C 1
ATOM 1889 O O . VAL A 1 246 ? -7.511 -2.197 19.237 1.00 95.06 246 VAL A O 1
ATOM 1892 N N . GLY A 1 247 ? -7.242 -3.743 17.652 1.00 94.19 247 GLY A N 1
ATOM 1893 C CA . GLY A 1 247 ? -6.088 -4.377 18.288 1.00 94.19 247 GLY A CA 1
ATOM 1894 C C . GLY A 1 247 ? -5.084 -4.944 17.295 1.00 94.19 247 GLY A C 1
ATOM 1895 O O . GLY A 1 247 ? -5.322 -4.953 16.085 1.00 94.19 247 GLY A O 1
ATOM 1896 N N . SER A 1 248 ? -3.946 -5.386 17.825 1.00 96.50 248 SER A N 1
ATOM 1897 C CA . SER A 1 248 ? -2.820 -5.890 17.041 1.00 96.50 248 SER A CA 1
ATOM 1898 C C . SER A 1 248 ? -2.255 -7.208 17.575 1.00 96.50 248 SER A C 1
ATOM 1900 O O . SER A 1 248 ? -2.213 -7.462 18.782 1.00 96.50 248 SER A O 1
ATOM 1902 N N . GLU A 1 249 ? -1.789 -8.035 16.645 1.00 95.50 249 GLU A N 1
ATOM 1903 C CA . GLU A 1 249 ? -0.981 -9.233 16.869 1.00 95.50 249 GLU A CA 1
ATOM 1904 C C . GLU A 1 249 ? 0.341 -9.054 16.112 1.00 95.50 249 GLU A C 1
ATOM 1906 O O . GLU A 1 249 ? 0.345 -8.588 14.973 1.00 95.50 249 GLU A O 1
ATOM 1911 N N . ILE A 1 250 ? 1.468 -9.325 16.773 1.00 94.69 250 ILE A N 1
ATOM 1912 C CA . ILE A 1 250 ? 2.809 -8.982 16.283 1.00 94.69 250 ILE A CA 1
ATOM 1913 C C . ILE A 1 250 ? 3.634 -10.259 16.139 1.00 94.69 250 ILE A C 1
ATOM 1915 O O . ILE A 1 250 ? 3.651 -11.104 17.034 1.00 94.69 250 ILE A O 1
ATOM 1919 N N . GLU A 1 251 ? 4.371 -10.329 15.041 1.00 93.12 251 GLU A N 1
ATOM 1920 C CA . GLU A 1 251 ? 5.339 -11.360 14.688 1.00 93.12 251 GLU A CA 1
ATOM 1921 C C . GLU A 1 251 ? 6.688 -10.659 14.430 1.00 93.12 251 GLU A C 1
ATOM 1923 O O . GLU A 1 251 ? 6.724 -9.599 13.799 1.00 93.12 251 GLU A O 1
ATOM 1928 N N . ASN A 1 252 ? 7.776 -11.172 15.017 1.00 91.44 252 ASN A N 1
ATOM 1929 C CA . ASN A 1 252 ? 9.115 -10.555 15.029 1.00 91.44 252 ASN A CA 1
ATOM 1930 C C . ASN A 1 252 ? 9.163 -9.051 15.405 1.00 91.44 252 ASN A C 1
ATOM 1932 O O . ASN A 1 252 ? 9.872 -8.250 14.804 1.00 91.44 252 ASN A O 1
ATOM 1936 N N . GLY A 1 253 ? 8.428 -8.638 16.444 1.00 91.19 253 GLY A N 1
ATOM 1937 C CA . GLY A 1 253 ? 8.256 -7.223 16.825 1.00 91.19 253 GLY A CA 1
ATOM 1938 C C . GLY A 1 253 ? 9.518 -6.416 17.171 1.00 91.19 253 GLY A C 1
ATOM 1939 O O . GLY A 1 253 ? 9.471 -5.184 17.144 1.00 91.19 253 GLY A O 1
ATOM 1940 N N . GLU A 1 254 ? 10.641 -7.072 17.478 1.00 91.75 254 GLU A N 1
ATOM 1941 C CA . GLU A 1 254 ? 11.886 -6.420 17.914 1.00 91.75 254 GLU A CA 1
ATOM 1942 C C . GLU A 1 254 ? 12.442 -5.426 16.887 1.00 91.75 254 GLU A C 1
ATOM 1944 O O . GLU A 1 254 ? 12.925 -4.353 17.261 1.00 91.75 254 GLU A O 1
ATOM 1949 N N . PHE A 1 255 ? 12.317 -5.710 15.586 1.00 92.56 255 PHE A N 1
ATOM 1950 C CA . PHE A 1 255 ? 12.792 -4.784 14.560 1.00 92.56 255 PHE A CA 1
ATOM 1951 C C . PHE A 1 255 ? 12.002 -3.464 14.577 1.00 92.56 255 PHE A C 1
ATOM 1953 O O . PHE A 1 255 ? 12.601 -2.390 14.705 1.00 92.56 255 PHE A O 1
ATOM 1960 N N . ALA A 1 256 ? 10.667 -3.518 14.557 1.00 93.50 256 ALA A N 1
ATOM 1961 C CA . ALA A 1 256 ? 9.823 -2.328 14.655 1.00 93.50 256 ALA A CA 1
ATOM 1962 C C . ALA A 1 256 ? 9.991 -1.580 15.995 1.00 93.50 256 ALA A C 1
ATOM 1964 O O . ALA A 1 256 ? 9.917 -0.347 16.037 1.00 93.50 256 ALA A O 1
ATOM 1965 N N . MET A 1 257 ? 10.278 -2.304 17.083 1.00 92.75 257 MET A N 1
ATOM 1966 C CA . MET A 1 257 ? 10.634 -1.717 18.381 1.00 92.75 257 MET A CA 1
ATOM 1967 C C . MET A 1 257 ? 11.982 -0.979 18.328 1.00 92.75 257 MET A C 1
ATOM 1969 O O . MET A 1 257 ? 12.085 0.127 18.865 1.00 92.75 257 MET A O 1
ATOM 1973 N N . SER A 1 258 ? 12.986 -1.521 17.627 1.00 93.38 258 SER A N 1
ATOM 1974 C CA . SER A 1 258 ? 14.300 -0.880 17.440 1.00 93.38 258 SER A CA 1
ATOM 1975 C C . SER A 1 258 ? 14.205 0.442 16.663 1.00 93.38 258 SER A C 1
ATOM 1977 O O . SER A 1 258 ? 14.857 1.427 17.023 1.00 93.38 258 SER A O 1
ATOM 1979 N N . LYS A 1 259 ? 13.318 0.493 15.658 1.00 93.44 259 LYS A N 1
ATOM 1980 C CA . LYS A 1 259 ? 12.988 1.690 14.866 1.00 93.44 259 LYS A CA 1
ATOM 1981 C C . LYS A 1 259 ? 12.112 2.698 15.624 1.00 93.44 259 LYS A C 1
ATOM 1983 O O . LYS A 1 259 ? 11.969 3.829 15.173 1.00 93.44 259 LYS A O 1
ATOM 1988 N N . LYS A 1 260 ? 11.573 2.323 16.794 1.00 94.69 260 LYS A N 1
ATOM 1989 C CA . LYS A 1 260 ? 10.726 3.155 17.676 1.00 94.69 260 LYS A CA 1
ATOM 1990 C C . LYS A 1 260 ? 9.432 3.656 17.017 1.00 94.69 260 LYS A C 1
ATOM 1992 O O . LYS A 1 260 ? 8.877 4.664 17.453 1.00 94.69 260 LYS A O 1
ATOM 1997 N N . TRP A 1 261 ? 8.934 2.955 15.999 1.00 95.56 261 TRP A N 1
ATOM 1998 C CA . TRP A 1 261 ? 7.698 3.329 15.314 1.00 95.56 261 TRP A CA 1
ATOM 1999 C C . TRP A 1 261 ? 6.488 3.270 16.255 1.00 95.56 261 TRP A C 1
ATOM 2001 O O . TRP A 1 261 ? 6.291 2.300 16.996 1.00 95.56 261 TRP A O 1
ATOM 2011 N N . VAL A 1 262 ? 5.650 4.307 16.198 1.00 94.81 262 VAL A N 1
ATOM 2012 C CA . VAL A 1 262 ? 4.435 4.442 17.012 1.00 94.81 262 VAL A CA 1
ATOM 2013 C C 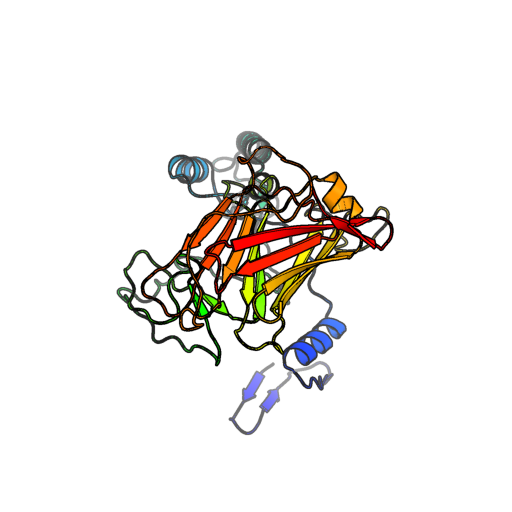. VAL A 1 262 ? 3.215 4.742 16.153 1.00 94.81 262 VAL A C 1
ATOM 2015 O O . VAL A 1 262 ? 3.298 5.515 15.202 1.00 94.81 262 VAL A O 1
ATOM 2018 N N . VAL A 1 263 ? 2.065 4.190 16.536 1.00 95.81 263 VAL A N 1
ATOM 2019 C CA . VAL A 1 263 ? 0.748 4.653 16.094 1.00 95.81 263 VAL A CA 1
ATOM 2020 C C . VAL A 1 263 ? 0.390 5.901 16.901 1.00 95.81 263 VAL A C 1
ATOM 2022 O O . VAL A 1 263 ? 0.250 5.836 18.128 1.00 95.81 263 VAL A O 1
ATOM 2025 N N . ASN A 1 264 ? 0.258 7.036 16.211 1.00 93.50 264 ASN A N 1
ATOM 2026 C CA . ASN A 1 264 ? -0.064 8.344 16.796 1.00 93.50 264 ASN A CA 1
ATOM 2027 C C . ASN A 1 264 ? -1.548 8.732 16.626 1.00 93.50 264 ASN A C 1
ATOM 2029 O O . ASN A 1 264 ? -2.065 9.562 17.387 1.00 93.50 264 ASN A O 1
ATOM 2033 N N . LYS A 1 265 ? -2.238 8.100 15.666 1.00 93.75 265 LYS A N 1
ATOM 2034 C CA . LYS A 1 265 ? -3.641 8.334 15.323 1.00 93.75 265 LYS A CA 1
ATOM 2035 C C . LYS A 1 265 ? -4.338 7.022 14.953 1.00 93.75 265 LYS A C 1
ATOM 2037 O O . LYS A 1 265 ? -3.771 6.177 14.267 1.00 93.75 265 LYS A O 1
ATOM 2042 N N . VAL A 1 266 ? -5.595 6.878 15.354 1.00 94.88 266 VAL A N 1
ATOM 2043 C CA . VAL A 1 266 ? -6.522 5.861 14.845 1.00 94.88 266 VAL A CA 1
ATOM 2044 C C . VAL A 1 266 ? -7.804 6.563 14.408 1.00 94.88 266 VAL A C 1
ATOM 2046 O O . VAL A 1 266 ? -8.394 7.299 15.197 1.00 94.88 266 VAL A O 1
ATOM 2049 N N . THR A 1 267 ? -8.248 6.337 13.174 1.00 93.81 267 THR A N 1
ATOM 2050 C CA . THR A 1 267 ? -9.574 6.756 12.697 1.00 93.81 267 THR A CA 1
ATOM 2051 C C . THR A 1 267 ? -10.458 5.529 12.531 1.00 93.81 267 THR A C 1
ATOM 2053 O O . THR A 1 267 ? -10.030 4.543 11.936 1.00 93.81 267 THR A O 1
ATOM 2056 N N . ILE A 1 268 ? -11.685 5.592 13.048 1.00 92.38 268 ILE A N 1
ATOM 2057 C CA . ILE A 1 268 ? -12.689 4.528 12.949 1.00 92.38 268 ILE A CA 1
ATOM 2058 C C . ILE A 1 268 ? -13.866 5.041 12.114 1.00 92.38 268 ILE A C 1
ATOM 2060 O O . ILE A 1 268 ? -14.450 6.077 12.447 1.00 92.38 268 ILE A O 1
ATOM 2064 N N . LEU A 1 269 ? -14.202 4.310 11.047 1.00 90.75 269 LEU A N 1
ATOM 2065 C CA . LEU A 1 269 ? -15.295 4.600 10.108 1.00 90.75 269 LEU A CA 1
ATOM 2066 C C . LEU A 1 269 ? -16.395 3.529 10.165 1.00 90.75 269 LEU A C 1
ATOM 2068 O O . LEU A 1 269 ? -16.144 2.412 10.611 1.00 90.75 269 LEU A O 1
ATOM 2072 N N . GLY A 1 270 ? -17.588 3.861 9.659 1.00 85.12 270 GLY A N 1
ATOM 2073 C CA . GLY A 1 270 ? -18.681 2.906 9.406 1.00 85.12 270 GLY A CA 1
ATOM 2074 C C . GLY A 1 270 ? -19.728 2.734 10.514 1.00 85.12 270 GLY A C 1
ATOM 2075 O O . GLY A 1 270 ? -20.678 1.974 10.347 1.00 85.12 270 GLY A O 1
ATOM 2076 N N . MET A 1 271 ? -19.625 3.490 11.610 1.00 81.00 271 MET A N 1
ATOM 2077 C CA . MET A 1 271 ? -20.607 3.484 12.706 1.00 81.00 271 MET A CA 1
ATOM 2078 C C . MET A 1 271 ? -21.859 4.312 12.353 1.00 81.00 271 MET A C 1
ATOM 2080 O O . MET A 1 271 ? -21.733 5.463 11.931 1.00 81.00 271 MET A O 1
ATOM 2084 N N . ASP A 1 272 ? -23.064 3.759 12.526 1.00 76.06 272 ASP A N 1
ATOM 2085 C CA . ASP A 1 272 ? -24.329 4.376 12.069 1.00 76.06 272 ASP A CA 1
ATOM 2086 C C . ASP A 1 272 ? -24.930 5.392 13.073 1.00 76.06 272 ASP A C 1
ATOM 2088 O O . ASP A 1 272 ? -25.131 5.087 14.251 1.00 76.06 272 ASP A O 1
ATOM 2092 N N . LYS A 1 273 ? -25.284 6.598 12.596 1.00 69.69 273 LYS A N 1
ATOM 2093 C CA . LYS A 1 273 ? -25.873 7.691 13.408 1.00 69.69 273 LYS A CA 1
ATOM 2094 C C . LYS A 1 273 ? -27.258 7.401 13.982 1.00 69.69 273 LYS A C 1
ATOM 2096 O O . LYS A 1 273 ? -27.664 8.048 14.946 1.00 69.69 273 LYS A O 1
ATOM 2101 N N . SER A 1 274 ? -28.012 6.477 13.393 1.00 59.50 274 SER A N 1
ATOM 2102 C CA . SER A 1 274 ? -29.393 6.172 13.800 1.00 59.50 274 SER A CA 1
ATOM 2103 C C . SER A 1 274 ? -29.495 5.386 15.118 1.00 59.50 274 SER A C 1
ATOM 2105 O O . SER A 1 274 ? -30.589 5.243 15.677 1.00 59.50 274 SER A O 1
ATOM 2107 N N . GLN A 1 275 ? -28.362 4.924 15.662 1.00 55.88 275 GLN A N 1
ATOM 2108 C CA . GLN A 1 275 ? -28.258 4.271 16.968 1.00 55.88 275 GLN A CA 1
ATOM 2109 C C . GLN A 1 275 ? -28.666 5.229 18.109 1.00 55.88 275 GLN A C 1
ATOM 2111 O O . GLN A 1 275 ? -27.874 6.038 18.598 1.00 55.88 275 GLN A O 1
ATOM 2116 N N . LYS A 1 276 ? -29.922 5.118 18.572 1.00 42.81 276 LYS A N 1
ATOM 2117 C CA . LYS A 1 276 ? -30.479 5.939 19.666 1.00 42.81 276 LYS A CA 1
ATOM 2118 C C . LYS A 1 276 ? -29.564 5.969 20.900 1.00 42.81 276 LYS A C 1
ATOM 2120 O O . LYS A 1 276 ? -29.245 4.920 21.464 1.00 42.81 276 LYS A O 1
ATOM 2125 N N . GLY A 1 277 ? -29.247 7.186 21.346 1.00 44.62 277 GLY A N 1
ATOM 2126 C CA . GLY A 1 277 ? -28.490 7.487 22.568 1.00 44.62 277 GLY A CA 1
ATOM 2127 C C . GLY A 1 277 ? -27.125 8.140 22.330 1.00 44.62 277 GLY A C 1
ATOM 2128 O O . GLY A 1 277 ? -26.596 8.753 23.253 1.00 44.62 277 GLY A O 1
ATOM 2129 N N . MET A 1 278 ? -26.588 8.070 21.104 1.00 45.59 278 MET A N 1
ATOM 2130 C CA . MET A 1 278 ? -25.268 8.611 20.763 1.00 45.59 278 MET A CA 1
ATOM 2131 C C . MET A 1 278 ? -25.195 10.133 20.976 1.00 45.59 278 MET A C 1
ATOM 2133 O O . MET A 1 278 ? -25.584 10.928 20.121 1.00 45.59 278 MET A O 1
ATOM 2137 N N . SER A 1 279 ? -24.701 10.532 22.147 1.00 41.59 279 SER A N 1
ATOM 2138 C CA . SER A 1 279 ? -24.698 11.911 22.633 1.00 41.59 279 SER A CA 1
ATOM 2139 C C . SER A 1 279 ? -23.265 12.408 22.824 1.00 41.59 279 SER A C 1
ATOM 2141 O O . SER A 1 279 ? -22.443 11.794 23.504 1.00 41.59 279 SER A O 1
ATOM 2143 N N . LEU A 1 280 ? -22.948 13.523 22.164 1.00 43.62 280 LEU A N 1
ATOM 2144 C CA . LEU A 1 280 ? -21.596 14.071 22.106 1.00 43.62 280 LEU A CA 1
ATOM 2145 C C . LEU A 1 280 ? -21.274 14.870 23.371 1.00 43.62 280 LEU A C 1
ATOM 2147 O O . LEU A 1 280 ? -21.868 15.915 23.628 1.00 43.62 280 LEU A O 1
ATOM 2151 N N . GLY A 1 281 ? -20.284 14.399 24.123 1.00 40.34 281 GLY A N 1
ATOM 2152 C CA . GLY A 1 281 ? -19.715 15.109 25.261 1.00 40.34 281 GLY A CA 1
ATOM 2153 C C . GLY A 1 281 ? -18.373 14.516 25.696 1.00 40.34 281 GLY A C 1
ATOM 2154 O O . GLY A 1 281 ? -17.856 13.580 25.081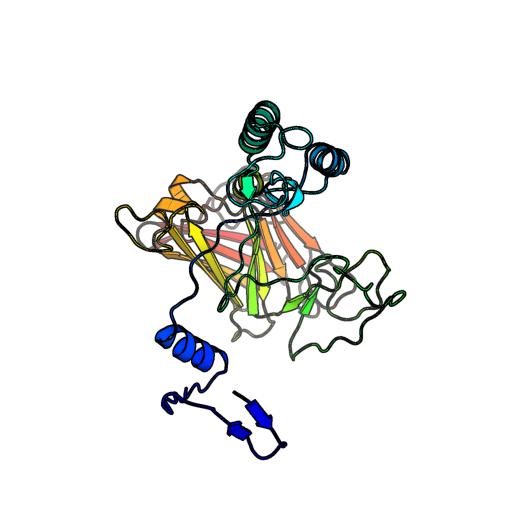 1.00 40.34 281 GLY A O 1
ATOM 2155 N N . GLY A 1 282 ? -17.770 15.147 26.707 1.00 44.78 282 GLY A N 1
ATOM 2156 C CA . GLY A 1 282 ? -16.329 15.098 26.966 1.00 44.78 282 GLY A CA 1
ATOM 2157 C C . GLY A 1 282 ? -15.735 13.701 27.165 1.00 44.78 282 GLY A C 1
ATOM 2158 O O . GLY A 1 282 ? -16.304 12.848 27.846 1.00 44.78 282 GLY A O 1
ATOM 2159 N N . THR A 1 283 ? -14.548 13.490 26.601 1.00 44.12 283 THR A N 1
ATOM 2160 C CA . THR A 1 283 ? -13.804 12.232 26.697 1.00 44.12 283 THR A CA 1
ATOM 2161 C C . THR A 1 283 ? -13.412 11.916 28.142 1.00 44.12 283 THR A C 1
ATOM 2163 O O . THR A 1 283 ? -12.882 12.776 28.850 1.00 44.12 283 THR A O 1
ATOM 2166 N N . LYS A 1 284 ? -13.597 10.662 28.567 1.00 49.53 284 LYS A N 1
ATOM 2167 C CA . LYS A 1 284 ? -13.046 10.125 29.825 1.00 49.53 284 LYS A CA 1
ATOM 2168 C C . LYS A 1 284 ? -12.153 8.919 29.502 1.00 49.53 284 LYS A C 1
ATOM 2170 O O . LYS A 1 284 ? -12.600 7.994 28.832 1.00 49.53 284 LYS A O 1
ATOM 2175 N N . MET A 1 285 ? -10.911 8.910 29.987 1.00 48.06 285 MET A N 1
ATOM 2176 C CA . MET A 1 285 ? -10.087 7.692 29.999 1.00 48.06 285 MET A CA 1
ATOM 2177 C C . MET A 1 285 ? -10.531 6.804 31.167 1.00 48.06 285 MET A C 1
ATOM 2179 O O . MET A 1 285 ? -10.678 7.296 32.289 1.00 48.06 285 MET A O 1
ATOM 2183 N N . GLU A 1 286 ? -10.724 5.507 30.933 1.00 45.72 286 GLU A N 1
ATOM 2184 C CA . GLU A 1 286 ? -11.000 4.542 32.008 1.00 45.72 286 GLU A CA 1
ATOM 2185 C C . GLU A 1 286 ? -9.681 4.131 32.684 1.00 45.72 286 GLU A C 1
ATOM 2187 O O . GLU A 1 286 ? -9.026 3.187 32.257 1.00 45.72 286 GLU A O 1
ATOM 2192 N N . GLY A 1 287 ? -9.265 4.855 33.734 1.00 42.81 287 GLY A N 1
ATOM 2193 C CA . GLY A 1 287 ? -8.017 4.572 34.455 1.00 42.81 287 GLY A CA 1
ATOM 2194 C C . GLY A 1 287 ? -7.878 5.303 35.795 1.00 42.81 287 GLY A C 1
ATOM 2195 O O . GLY A 1 287 ? -8.170 6.490 35.920 1.00 42.81 287 GLY A O 1
ATOM 2196 N N . GLY A 1 288 ? -7.416 4.587 36.826 1.00 34.81 288 GLY A N 1
ATOM 2197 C CA . GLY A 1 288 ? -7.423 5.018 38.234 1.00 34.81 288 GLY A CA 1
ATOM 2198 C C . GLY A 1 288 ? -6.387 6.073 38.659 1.00 34.81 288 GLY A C 1
ATOM 2199 O O . GLY A 1 288 ? -6.032 6.120 39.837 1.00 34.81 288 GLY A O 1
ATOM 2200 N N . ARG A 1 289 ? -5.877 6.913 37.750 1.00 31.70 289 ARG A N 1
ATOM 2201 C CA . ARG A 1 289 ? -4.997 8.054 38.072 1.00 31.70 289 ARG A CA 1
ATOM 2202 C C . ARG A 1 289 ? -5.180 9.178 37.054 1.00 31.70 289 ARG A C 1
ATOM 2204 O O . ARG A 1 289 ? -5.322 8.930 35.865 1.00 31.70 289 ARG A O 1
ATOM 2211 N N . LYS A 1 290 ? -5.117 10.433 37.513 1.00 32.06 290 LYS A N 1
ATOM 2212 C CA . LYS A 1 290 ? -5.093 11.601 36.620 1.00 32.06 290 LYS A CA 1
ATOM 2213 C C . LYS A 1 290 ? -3.728 11.717 35.931 1.00 32.06 290 LYS A C 1
ATOM 2215 O O . LYS A 1 290 ? -2.862 12.452 36.408 1.00 32.06 290 LYS A O 1
ATOM 2220 N N . MET A 1 291 ? -3.561 11.053 34.788 1.00 36.75 291 MET A N 1
ATOM 2221 C CA . MET A 1 291 ? -2.663 11.574 33.754 1.00 36.75 291 MET A CA 1
ATOM 2222 C C . MET A 1 291 ? -3.103 12.997 33.362 1.00 36.75 291 MET A C 1
ATOM 2224 O O . MET A 1 291 ? -4.248 13.403 33.595 1.00 36.75 291 MET A O 1
ATOM 2228 N N . LYS A 1 292 ? -2.185 13.800 32.809 1.00 32.50 292 LYS A N 1
ATOM 2229 C CA . LYS A 1 292 ? -2.508 15.181 32.414 1.00 32.50 292 LYS A CA 1
ATOM 2230 C C . LYS A 1 292 ? -3.588 15.156 31.309 1.00 32.50 292 LYS A C 1
ATOM 2232 O O . LYS A 1 292 ? -3.383 14.425 30.342 1.00 32.50 292 LYS A O 1
ATOM 2237 N N . PRO A 1 293 ? -4.691 15.937 31.392 1.00 34.22 293 PRO A N 1
ATOM 2238 C CA . PRO A 1 293 ? -5.832 15.849 30.454 1.00 34.22 293 PRO A CA 1
ATOM 2239 C C . PRO A 1 293 ? -5.581 16.338 29.008 1.00 34.22 293 PRO A C 1
ATOM 2241 O O . PRO A 1 293 ? -6.469 16.919 28.393 1.00 34.22 293 PRO A O 1
ATOM 2244 N N . SER A 1 294 ? -4.362 16.203 28.484 1.00 42.03 294 SER A N 1
ATOM 2245 C CA . SER A 1 294 ? -3.845 17.012 27.372 1.00 42.03 294 SER A CA 1
ATOM 2246 C C . SER A 1 294 ? -3.396 16.238 26.130 1.00 42.03 294 SER A C 1
ATOM 2248 O O . SER A 1 294 ? -3.277 16.855 25.071 1.00 42.03 294 SER A O 1
ATOM 2250 N N . THR A 1 295 ? -3.087 14.943 26.253 1.00 53.50 295 THR A N 1
ATOM 2251 C CA . THR A 1 295 ? -2.348 14.203 25.213 1.00 53.50 295 THR A CA 1
ATOM 2252 C C . THR A 1 295 ? -3.277 13.540 24.197 1.00 53.50 295 THR A C 1
ATOM 2254 O O . THR A 1 295 ? -3.278 13.942 23.037 1.00 53.50 295 THR A O 1
ATOM 2257 N N . VAL A 1 296 ? -4.104 12.578 24.626 1.00 58.38 296 VAL A N 1
ATOM 2258 C CA . VAL A 1 296 ? -5.045 11.881 23.735 1.00 58.38 296 VAL A CA 1
ATOM 2259 C C . VAL A 1 296 ? -6.289 12.742 23.511 1.00 58.38 296 VAL A C 1
ATOM 2261 O O . VAL A 1 296 ? -6.926 13.181 24.469 1.00 58.38 296 VAL A O 1
ATOM 2264 N N . ARG A 1 297 ? -6.649 12.974 22.246 1.00 64.44 297 ARG A N 1
ATOM 2265 C CA . ARG A 1 297 ? -7.825 13.750 21.827 1.00 64.44 297 ARG A CA 1
ATOM 2266 C C . ARG A 1 297 ? -8.725 12.897 20.942 1.00 64.44 297 ARG A C 1
ATOM 2268 O O . ARG A 1 297 ? -8.259 12.373 19.931 1.00 64.44 297 ARG A O 1
ATOM 2275 N N . THR A 1 298 ? -10.008 12.811 21.287 1.00 59.41 298 THR A N 1
ATOM 2276 C CA . THR A 1 298 ? -11.038 12.217 20.424 1.00 59.41 298 THR A CA 1
ATOM 2277 C C . THR A 1 298 ? -11.814 13.312 19.701 1.00 59.41 298 THR A C 1
ATOM 2279 O O . THR A 1 298 ? -12.554 14.057 20.345 1.00 59.41 298 THR A O 1
ATOM 2282 N N . ASN A 1 299 ? -11.675 13.398 18.382 1.00 63.88 299 ASN A N 1
ATOM 2283 C CA . ASN A 1 299 ? -12.586 14.157 17.529 1.00 63.88 299 ASN A CA 1
ATOM 2284 C C . ASN A 1 299 ? -13.713 13.233 17.039 1.00 63.88 299 ASN A C 1
ATOM 2286 O O . ASN A 1 299 ? -13.496 12.030 16.870 1.00 63.88 299 ASN A O 1
ATOM 2290 N N . VAL A 1 300 ? -14.905 13.783 16.805 1.00 63.81 300 VAL A N 1
ATOM 2291 C CA . VAL A 1 300 ? -16.039 13.036 16.249 1.00 63.81 300 VAL A CA 1
ATOM 2292 C C . VAL A 1 300 ? -16.663 13.859 15.128 1.00 63.81 300 VAL A C 1
ATOM 2294 O O . VAL A 1 300 ? -17.389 14.821 15.387 1.00 63.81 300 VAL A O 1
ATOM 2297 N N . VAL A 1 301 ? -16.357 13.512 13.876 1.00 63.47 301 VAL A N 1
ATOM 2298 C CA . VAL A 1 301 ? -16.816 14.286 12.715 1.00 63.47 301 VAL A CA 1
ATOM 2299 C C . VAL A 1 301 ? -18.215 13.828 12.320 1.00 63.47 301 VAL A C 1
ATOM 2301 O O . VAL A 1 301 ? -18.452 12.667 11.979 1.00 63.47 301 VAL A O 1
ATOM 2304 N N . ASN A 1 302 ? -19.155 14.771 12.370 1.00 60.03 302 ASN A N 1
ATOM 2305 C CA . ASN A 1 302 ? -20.559 14.569 12.041 1.00 60.03 302 ASN A CA 1
ATOM 2306 C C . ASN A 1 302 ? -20.935 15.382 10.790 1.00 60.03 302 ASN A C 1
ATOM 2308 O O . ASN A 1 302 ? -21.583 16.420 10.889 1.00 60.03 302 ASN A O 1
ATOM 2312 N N . GLY A 1 303 ? -20.496 14.922 9.613 1.00 57.66 303 GLY A N 1
ATOM 2313 C CA . GLY A 1 303 ? -20.966 15.455 8.328 1.00 57.66 303 GLY A CA 1
ATOM 2314 C C . GLY A 1 303 ? -22.412 15.042 8.008 1.00 57.66 303 GLY A C 1
ATOM 2315 O O . GLY A 1 303 ? -23.045 14.321 8.777 1.00 57.66 303 GLY A O 1
ATOM 2316 N N . ASN A 1 304 ? -22.923 15.425 6.835 1.00 55.62 304 ASN A N 1
ATOM 2317 C CA . ASN A 1 304 ? -24.297 15.096 6.414 1.00 55.62 304 ASN A CA 1
ATOM 2318 C C . ASN A 1 304 ? -24.520 13.603 6.074 1.00 55.62 304 ASN A C 1
ATOM 2320 O O . ASN A 1 304 ? -25.663 13.182 5.916 1.00 55.62 304 ASN A O 1
ATOM 2324 N N . GLY A 1 305 ? -23.453 12.804 5.942 1.00 63.31 305 GLY A N 1
ATOM 2325 C CA . GLY A 1 305 ? -23.532 11.375 5.623 1.00 63.31 305 GLY A CA 1
ATOM 2326 C C . GLY A 1 305 ? -24.128 10.509 6.743 1.00 63.31 305 GLY A C 1
ATOM 2327 O O . GLY A 1 305 ? -24.249 10.932 7.893 1.00 63.31 305 GLY A O 1
ATOM 2328 N N . LYS A 1 306 ? -24.456 9.255 6.418 1.00 74.62 306 LYS A N 1
ATOM 2329 C CA . LYS A 1 306 ? -25.053 8.263 7.337 1.00 74.62 306 LYS A CA 1
ATOM 2330 C C . LYS A 1 306 ? -24.162 7.907 8.541 1.00 74.62 306 LYS A C 1
ATOM 2332 O O . LYS A 1 306 ? -24.669 7.600 9.620 1.00 74.62 306 LYS A O 1
ATOM 2337 N N . PHE A 1 307 ? -22.844 7.948 8.354 1.00 80.88 307 PHE A N 1
ATOM 2338 C CA . PHE A 1 307 ? -21.863 7.386 9.282 1.00 80.88 307 PHE A CA 1
ATOM 2339 C C . PHE A 1 307 ? -21.129 8.437 10.116 1.00 80.88 307 PHE A C 1
ATOM 2341 O O . PHE A 1 307 ? -20.994 9.597 9.713 1.00 80.88 307 PHE A O 1
ATOM 2348 N N . VAL A 1 308 ? -20.655 8.020 11.290 1.00 78.50 308 VAL A N 1
ATOM 2349 C CA . VAL A 1 308 ? -19.789 8.805 12.178 1.00 78.50 308 VAL A CA 1
ATOM 2350 C C . VAL A 1 308 ? -18.328 8.415 11.980 1.00 78.50 308 VAL A C 1
ATOM 2352 O O . VAL A 1 308 ? -17.998 7.231 11.902 1.00 78.50 308 VAL A O 1
ATOM 2355 N N . VAL A 1 309 ? -17.459 9.425 11.973 1.00 84.56 309 VAL A N 1
ATOM 2356 C CA . VAL A 1 309 ? -16.001 9.277 12.027 1.00 84.56 309 VAL A CA 1
ATOM 2357 C C . VAL A 1 309 ? -15.541 9.531 13.461 1.00 84.56 309 VAL A C 1
ATOM 2359 O O . VAL A 1 309 ? -15.772 10.622 13.984 1.00 84.56 309 VAL A O 1
ATOM 2362 N N . PHE A 1 310 ? -14.857 8.574 14.087 1.00 85.50 310 PHE A N 1
ATOM 2363 C CA . PHE A 1 310 ? -14.105 8.822 15.325 1.00 85.50 310 PHE A CA 1
ATOM 2364 C C . PHE A 1 310 ? -12.623 8.974 14.986 1.00 85.50 310 PHE A C 1
ATOM 2366 O O . PHE A 1 310 ? -12.057 8.084 14.357 1.00 85.50 310 PHE A O 1
ATOM 2373 N N . GLU A 1 311 ? -11.967 10.042 15.438 1.00 88.06 311 GLU A N 1
ATOM 2374 C CA . GLU A 1 311 ? -10.510 10.188 15.332 1.00 88.06 311 GLU A CA 1
ATOM 2375 C C . GLU A 1 311 ? -9.886 10.251 16.725 1.00 88.06 311 GLU A C 1
ATOM 2377 O O . GLU A 1 311 ? -10.098 11.209 17.466 1.00 88.06 311 GLU A O 1
ATOM 2382 N N . ILE A 1 312 ? -9.089 9.249 17.078 1.00 88.38 312 ILE A N 1
ATOM 2383 C CA . ILE A 1 312 ? -8.328 9.181 18.321 1.00 88.38 312 ILE A CA 1
ATOM 2384 C C . ILE A 1 312 ? -6.890 9.572 17.979 1.00 88.38 312 ILE A C 1
ATOM 2386 O O . ILE A 1 312 ? -6.216 8.862 17.241 1.00 88.38 312 ILE A O 1
ATOM 2390 N N . SER A 1 313 ? -6.422 10.714 18.473 1.00 87.56 313 SER A N 1
ATOM 2391 C CA . SER A 1 313 ? -5.128 11.318 18.116 1.00 87.56 313 SER A CA 1
ATOM 2392 C C . SER A 1 313 ? -4.296 11.644 19.354 1.00 87.56 313 SER A C 1
ATOM 2394 O O . SER A 1 313 ? -4.839 11.736 20.453 1.00 87.56 313 SER A O 1
ATOM 2396 N N . GLY A 1 314 ? -2.979 11.805 19.195 1.00 83.69 314 GLY A N 1
ATOM 2397 C CA . GLY A 1 314 ? -2.062 11.993 20.329 1.00 83.69 314 GLY A CA 1
ATOM 2398 C C . GLY A 1 314 ? -1.762 10.691 21.081 1.00 83.69 314 GLY A C 1
ATOM 2399 O O . GLY A 1 314 ? -1.442 10.714 22.268 1.00 83.69 314 GLY A O 1
ATOM 2400 N N . LEU A 1 315 ? -1.899 9.556 20.391 1.00 87.31 315 LEU A N 1
ATOM 2401 C CA . LEU A 1 315 ? -1.490 8.240 20.871 1.00 87.31 315 LEU A CA 1
ATOM 2402 C C . LEU A 1 315 ? 0.041 8.078 20.786 1.00 87.31 315 LEU A C 1
ATOM 2404 O O . LEU A 1 315 ? 0.732 8.866 20.141 1.00 87.31 315 LEU A O 1
ATOM 2408 N N . SER A 1 316 ? 0.570 7.043 21.439 1.00 90.06 316 SER A N 1
ATOM 2409 C CA . SER A 1 316 ? 1.985 6.649 21.349 1.00 90.06 316 SER A CA 1
ATOM 2410 C C . SER A 1 316 ? 2.125 5.128 21.501 1.00 90.06 316 SER A C 1
ATOM 2412 O O . SER A 1 316 ? 2.839 4.618 22.366 1.00 90.06 316 SER A O 1
ATOM 2414 N N . LEU A 1 317 ? 1.345 4.379 20.711 1.00 91.38 317 LEU A N 1
ATOM 2415 C CA . LEU A 1 317 ? 1.321 2.913 20.783 1.00 91.38 317 LEU A CA 1
ATOM 2416 C C . LEU A 1 317 ? 2.484 2.370 19.953 1.00 91.38 317 LEU A C 1
ATOM 2418 O O . LEU A 1 317 ? 2.481 2.535 18.737 1.00 91.38 317 LEU A O 1
ATOM 2422 N N . LYS A 1 318 ? 3.482 1.736 20.575 1.00 94.06 318 LYS A N 1
ATOM 2423 C CA . LYS A 1 318 ? 4.608 1.130 19.841 1.00 94.06 318 LYS A CA 1
ATOM 2424 C C . LYS A 1 318 ? 4.075 0.062 18.886 1.00 94.06 318 LYS A C 1
ATOM 2426 O O . LYS A 1 318 ? 3.426 -0.875 19.342 1.00 94.06 318 LYS A O 1
ATOM 2431 N N . ILE A 1 319 ? 4.348 0.177 17.587 1.00 94.25 319 ILE A N 1
ATOM 2432 C CA . ILE A 1 319 ? 3.707 -0.693 16.585 1.00 94.25 319 ILE A CA 1
ATOM 2433 C C . ILE A 1 319 ? 4.169 -2.159 16.697 1.00 94.25 319 ILE A C 1
ATOM 2435 O O . ILE A 1 319 ? 3.385 -3.070 16.458 1.00 94.25 319 ILE A O 1
ATOM 2439 N N . GLY A 1 320 ? 5.407 -2.381 17.157 1.00 93.38 320 GLY A N 1
ATOM 2440 C CA . GLY A 1 320 ? 5.960 -3.701 17.480 1.00 93.38 320 GLY A CA 1
ATOM 2441 C C . GLY A 1 320 ? 5.550 -4.270 18.849 1.00 93.38 320 GLY A C 1
ATOM 2442 O O . GLY A 1 320 ? 6.089 -5.296 19.250 1.00 93.38 320 GLY A O 1
ATOM 2443 N N . GLN A 1 321 ? 4.611 -3.645 19.575 1.00 93.25 321 GLN A N 1
ATOM 2444 C CA . GLN A 1 321 ? 4.017 -4.197 20.799 1.00 93.25 321 GLN A CA 1
ATOM 2445 C C . GLN A 1 321 ? 2.503 -4.389 20.613 1.00 93.25 321 GLN A C 1
ATOM 2447 O O . GLN A 1 321 ? 1.799 -3.491 20.154 1.00 93.25 321 GLN A O 1
ATOM 2452 N N . ALA A 1 322 ? 1.983 -5.556 21.006 1.00 94.31 322 ALA A N 1
ATOM 2453 C CA . ALA A 1 322 ? 0.552 -5.846 20.926 1.00 94.31 322 ALA A CA 1
ATOM 2454 C C . ALA A 1 322 ? -0.269 -4.898 21.814 1.00 94.31 322 ALA A C 1
ATOM 2456 O O . ALA A 1 322 ? 0.006 -4.754 23.011 1.00 94.31 322 ALA A O 1
ATOM 2457 N N . PHE A 1 323 ? -1.294 -4.276 21.228 1.00 92.88 323 PHE A N 1
ATOM 2458 C CA . PHE A 1 323 ? -2.192 -3.338 21.899 1.00 92.88 323 PHE A CA 1
ATOM 2459 C C . PHE A 1 323 ? -3.669 -3.675 21.644 1.00 92.88 323 PHE A C 1
ATOM 2461 O O . PHE A 1 323 ? -4.018 -4.356 20.679 1.00 92.88 323 PHE A O 1
ATOM 2468 N N . GLN A 1 324 ? -4.550 -3.152 22.499 1.00 92.06 324 GLN A N 1
ATOM 2469 C CA . GLN A 1 324 ? -5.988 -3.037 22.246 1.00 92.06 324 GLN A CA 1
ATOM 2470 C C . GLN A 1 324 ? -6.459 -1.626 22.601 1.00 92.06 324 GLN A C 1
ATOM 2472 O O . GLN A 1 324 ? -6.441 -1.234 23.766 1.00 92.06 324 GLN A O 1
ATOM 2477 N N . LEU A 1 325 ? -6.931 -0.890 21.603 1.00 90.81 325 LEU A N 1
ATOM 2478 C CA . LEU A 1 325 ? -7.702 0.336 21.756 1.00 90.81 325 LEU A CA 1
ATOM 2479 C C . LEU A 1 325 ? -9.189 -0.036 21.832 1.00 90.81 325 LEU A C 1
ATOM 2481 O O . LEU A 1 325 ? -9.740 -0.619 20.897 1.00 90.81 325 LEU A O 1
ATOM 2485 N N . LYS A 1 326 ? -9.849 0.306 22.937 1.00 89.25 326 LYS A N 1
ATOM 2486 C CA . LYS A 1 326 ? -11.296 0.139 23.123 1.00 89.25 326 LYS A CA 1
ATOM 2487 C C . LYS A 1 326 ? -11.942 1.518 23.156 1.00 89.25 326 LYS A C 1
ATOM 2489 O O . LYS A 1 326 ? -11.505 2.377 23.919 1.00 89.25 326 LYS A O 1
ATOM 2494 N N . VAL A 1 327 ? -12.960 1.722 22.323 1.00 85.62 327 VAL A N 1
ATOM 2495 C CA . VAL A 1 327 ? -13.694 2.988 22.187 1.00 85.62 327 VAL A CA 1
ATOM 2496 C C . VAL A 1 327 ? -15.171 2.713 22.443 1.00 85.62 327 VAL A C 1
ATOM 2498 O O . VAL A 1 327 ? -15.805 2.007 21.658 1.00 85.62 327 VAL A O 1
ATOM 2501 N N . ARG A 1 328 ? -15.716 3.243 23.540 1.00 80.19 328 ARG A N 1
ATOM 2502 C CA . ARG A 1 328 ? -17.128 3.094 23.927 1.00 80.19 328 ARG A CA 1
ATOM 2503 C C . ARG A 1 328 ? -17.894 4.383 23.650 1.00 80.19 328 ARG A C 1
ATOM 2505 O O . ARG A 1 328 ? -17.424 5.465 24.004 1.00 80.19 328 ARG A O 1
ATOM 2512 N N . TYR A 1 329 ? -19.090 4.264 23.079 1.00 73.50 329 TYR A N 1
ATOM 2513 C CA . TYR A 1 329 ? -19.993 5.387 22.820 1.00 73.50 329 TYR A CA 1
ATOM 2514 C C . TYR A 1 329 ? -21.264 5.255 23.678 1.00 73.50 329 TYR A C 1
ATOM 2516 O O . TYR A 1 329 ? -22.060 4.334 23.511 1.00 73.50 329 TYR A O 1
ATOM 2524 N N . GLY A 1 330 ? -21.430 6.164 24.645 1.00 58.56 330 GLY A N 1
ATOM 2525 C CA . GLY A 1 330 ? -22.516 6.109 25.628 1.00 58.56 330 GLY A CA 1
ATOM 2526 C C . GLY A 1 330 ? -23.917 6.358 25.051 1.00 58.56 330 GLY A C 1
ATOM 2527 O O . GLY A 1 330 ? -24.076 6.996 24.009 1.00 58.56 330 GLY A O 1
ATOM 2528 N N . LYS A 1 331 ? -24.941 5.868 25.770 1.00 51.47 331 LYS A N 1
ATOM 2529 C CA . LYS A 1 331 ? -26.366 6.128 25.481 1.00 51.47 331 LYS A CA 1
ATOM 2530 C C . LYS A 1 331 ? -27.069 7.084 26.450 1.00 51.47 331 LYS A C 1
ATOM 2532 O O . LYS A 1 331 ? -28.073 7.673 26.063 1.00 51.47 331 LYS A O 1
ATOM 2537 N N . GLU A 1 332 ? -26.580 7.198 27.686 1.00 40.56 332 GLU A N 1
ATOM 2538 C CA . GLU A 1 332 ? -27.282 7.890 28.786 1.00 40.56 332 GLU A CA 1
ATOM 2539 C C . GLU A 1 332 ? -26.407 8.928 29.513 1.00 40.56 332 GLU A C 1
ATOM 2541 O O . GLU A 1 332 ? -26.918 9.967 29.920 1.00 40.56 332 GLU A O 1
ATOM 2546 N N . GLU A 1 333 ? -25.084 8.728 29.585 1.00 39.91 333 GLU A N 1
ATOM 2547 C CA . GLU A 1 333 ? -24.122 9.812 29.829 1.00 39.91 333 GLU A CA 1
ATOM 2548 C C . GLU A 1 333 ? -23.403 10.174 28.523 1.00 39.91 333 GLU A C 1
ATOM 2550 O O . GLU A 1 333 ? -22.828 9.308 27.857 1.00 39.91 333 GLU A O 1
ATOM 2555 N N . ALA A 1 334 ? -23.407 11.465 28.178 1.00 50.81 334 ALA A N 1
ATOM 2556 C CA . ALA A 1 334 ? -22.777 12.007 26.976 1.00 50.81 334 ALA A CA 1
ATOM 2557 C C . ALA A 1 334 ? -21.245 12.051 27.117 1.00 50.81 334 ALA A C 1
ATOM 2559 O O . ALA A 1 334 ? -20.649 13.108 27.326 1.00 50.81 334 ALA A O 1
ATOM 2560 N N . THR A 1 335 ? -20.600 10.887 27.046 1.00 56.50 335 THR A N 1
ATOM 2561 C CA . THR A 1 335 ? -19.139 10.745 27.053 1.00 56.50 335 THR A CA 1
ATOM 2562 C C . THR A 1 335 ? -18.712 9.591 26.156 1.00 56.50 335 THR A C 1
ATOM 2564 O O . THR A 1 335 ? -19.220 8.478 26.296 1.00 56.50 335 THR A O 1
ATOM 2567 N N . THR A 1 336 ? -17.736 9.827 25.278 1.00 63.97 336 THR A N 1
ATOM 2568 C CA . THR A 1 336 ? -16.970 8.732 24.657 1.00 63.97 336 THR A CA 1
ATOM 2569 C C . THR A 1 336 ? -15.879 8.314 25.641 1.00 63.97 336 THR A C 1
ATOM 2571 O O . THR A 1 336 ? -15.116 9.180 26.082 1.00 63.97 336 THR A O 1
ATOM 2574 N N . SER A 1 337 ? -15.788 7.029 26.002 1.00 70.94 337 SER A N 1
ATOM 2575 C CA . SER A 1 337 ? -14.639 6.529 26.768 1.00 70.94 337 SER A CA 1
ATOM 2576 C C . SER A 1 337 ? -13.638 5.826 25.861 1.00 70.94 337 SER A C 1
ATOM 2578 O O . SER A 1 337 ? -13.998 5.170 24.879 1.00 70.94 337 SER A O 1
ATOM 2580 N N . VAL A 1 338 ? -12.359 6.018 26.174 1.00 75.75 338 VAL A N 1
ATOM 2581 C CA . VAL A 1 338 ? -11.242 5.358 25.499 1.00 75.75 338 VAL A CA 1
ATOM 2582 C C . VAL A 1 338 ? -10.405 4.649 26.553 1.00 75.75 338 VAL A C 1
ATOM 2584 O O . VAL A 1 338 ? -10.099 5.215 27.603 1.00 75.75 338 VAL A O 1
ATOM 2587 N N . ALA A 1 339 ? -10.036 3.407 26.266 1.00 80.25 339 ALA A N 1
ATOM 2588 C CA . ALA A 1 339 ? -9.112 2.629 27.074 1.00 80.25 339 ALA A CA 1
ATOM 2589 C C . ALA A 1 339 ? -8.078 1.972 26.158 1.00 80.25 339 ALA A C 1
ATOM 2591 O O . ALA A 1 339 ? -8.431 1.312 25.178 1.00 80.25 339 ALA A O 1
ATOM 2592 N N . VAL A 1 340 ? -6.800 2.161 26.478 1.00 84.12 340 VAL A N 1
ATOM 2593 C CA . VAL A 1 340 ? -5.681 1.503 25.802 1.00 84.12 340 VAL A CA 1
ATOM 2594 C C . VAL A 1 340 ? -5.175 0.397 26.715 1.00 84.12 340 VAL A C 1
ATOM 2596 O O . VAL A 1 340 ? -4.957 0.615 27.903 1.00 84.12 340 VAL A O 1
ATOM 2599 N N . TYR A 1 341 ? -4.973 -0.787 26.154 1.00 84.44 341 TYR A N 1
ATOM 2600 C CA . TYR A 1 341 ? -4.315 -1.903 26.817 1.00 84.44 341 TYR A CA 1
ATOM 2601 C C . TYR A 1 341 ? -3.078 -2.296 26.021 1.00 84.44 341 TYR A C 1
ATOM 2603 O O . TYR A 1 341 ? -3.098 -2.245 24.788 1.00 84.44 341 TYR A O 1
ATOM 2611 N N . ARG A 1 342 ? -2.029 -2.737 26.711 1.00 85.38 342 ARG A N 1
ATOM 2612 C CA . ARG A 1 342 ? -0.846 -3.358 26.105 1.00 85.38 342 ARG A CA 1
ATOM 2613 C C . ARG A 1 342 ? -0.756 -4.807 26.551 1.00 85.38 342 ARG A C 1
ATOM 2615 O O . ARG A 1 342 ? -1.261 -5.162 27.614 1.00 85.38 342 ARG A O 1
ATOM 2622 N N . LYS A 1 343 ? -0.123 -5.646 25.735 1.00 80.12 343 LYS A N 1
ATOM 2623 C CA . LYS A 1 343 ? 0.215 -7.011 26.130 1.00 80.12 343 LYS A CA 1
ATOM 2624 C C . LYS A 1 343 ? 1.602 -7.021 26.766 1.00 80.12 343 LYS A C 1
ATOM 2626 O O . LYS A 1 343 ? 2.566 -6.550 26.155 1.00 80.12 343 LYS A O 1
ATOM 2631 N N . GLU A 1 344 ? 1.696 -7.554 27.978 1.00 76.44 344 GLU A N 1
ATOM 2632 C CA . GLU A 1 344 ? 2.929 -7.657 28.764 1.00 76.44 344 GLU A CA 1
ATOM 2633 C C . GLU A 1 344 ? 2.957 -9.040 29.430 1.00 76.44 344 GLU A C 1
ATOM 2635 O O . GLU A 1 344 ? 1.995 -9.446 30.074 1.00 76.44 344 GLU A O 1
ATOM 2640 N N . ASN A 1 345 ? 4.026 -9.813 29.208 1.00 75.19 345 ASN A N 1
ATOM 2641 C CA . ASN A 1 345 ? 4.188 -11.205 29.675 1.00 75.19 345 ASN A CA 1
ATOM 2642 C C . ASN A 1 345 ? 3.058 -12.194 29.294 1.00 75.19 345 ASN A C 1
ATOM 2644 O O . ASN A 1 345 ? 3.012 -13.306 29.810 1.00 75.19 345 ASN A O 1
ATOM 2648 N N . GLY A 1 346 ? 2.176 -11.815 28.362 1.00 74.75 346 GLY A N 1
ATOM 2649 C CA . GLY A 1 346 ? 1.027 -12.606 27.906 1.00 74.75 346 GLY A CA 1
ATOM 2650 C C . GLY A 1 346 ? -0.327 -11.996 28.282 1.00 74.75 346 GLY A C 1
ATOM 2651 O O . GLY A 1 346 ? -1.284 -12.160 27.522 1.00 74.75 346 GLY A O 1
ATOM 2652 N N . ASP A 1 347 ? -0.380 -11.232 29.372 1.00 79.44 347 ASP A N 1
ATOM 2653 C CA . ASP A 1 347 ? -1.590 -10.601 29.906 1.00 79.44 347 ASP A CA 1
ATOM 2654 C C . ASP A 1 347 ? -1.816 -9.188 29.350 1.00 79.44 347 ASP A C 1
ATOM 2656 O O . ASP A 1 347 ? -0.906 -8.550 28.819 1.00 79.44 347 ASP A O 1
ATOM 2660 N N . TRP A 1 348 ? -3.050 -8.689 29.474 1.00 82.06 348 TRP A N 1
ATOM 2661 C CA . TRP A 1 348 ? -3.441 -7.340 29.052 1.00 82.06 348 TRP A CA 1
ATOM 2662 C C . TRP A 1 348 ? -3.408 -6.356 30.228 1.00 82.06 348 TRP A C 1
ATOM 2664 O O . TRP A 1 348 ? -4.341 -6.317 31.034 1.00 82.06 348 TRP A O 1
ATOM 2674 N N . SER A 1 349 ? -2.367 -5.525 30.302 1.00 78.12 349 SER A N 1
ATOM 2675 C CA . SER A 1 349 ? -2.278 -4.402 31.242 1.00 78.12 349 SER A CA 1
ATOM 2676 C C . SER A 1 349 ? -2.974 -3.157 30.674 1.00 78.12 349 SER A C 1
ATOM 2678 O O . SER A 1 349 ? -3.008 -2.941 29.462 1.00 78.12 349 SER A O 1
ATOM 2680 N N . LEU A 1 350 ? -3.578 -2.342 31.545 1.00 77.38 350 LEU A N 1
ATOM 2681 C CA . LEU A 1 350 ? -4.122 -1.029 31.176 1.00 77.38 350 LEU A CA 1
ATOM 2682 C C . LEU A 1 350 ? -2.968 -0.023 31.048 1.00 77.38 350 LEU A C 1
ATOM 2684 O O . LEU A 1 350 ? -2.133 0.071 31.945 1.00 77.38 350 LEU A O 1
ATOM 2688 N N . ASP A 1 351 ? -2.957 0.745 29.964 1.00 62.38 351 ASP A N 1
ATOM 2689 C CA . ASP A 1 351 ? -1.985 1.806 29.692 1.00 62.38 351 ASP A CA 1
ATOM 2690 C C . ASP A 1 351 ? -2.491 3.125 30.317 1.00 62.38 351 ASP A C 1
ATOM 2692 O O . ASP A 1 351 ? -3.483 3.691 29.848 1.00 62.38 351 ASP A O 1
ATOM 2696 N N . VAL A 1 352 ? -1.874 3.546 31.433 1.00 52.72 352 VAL A N 1
ATOM 2697 C CA . VAL A 1 352 ? -2.380 4.582 32.372 1.00 52.72 352 VAL A CA 1
ATOM 2698 C C . VAL A 1 352 ? -1.729 5.945 32.183 1.00 52.72 352 VAL A C 1
ATOM 2700 O O . VAL A 1 352 ? -0.490 6.027 32.343 1.00 52.72 352 VAL A O 1
#

Sequence (352 aa):
MDVTYDGDRVTYKVIGGVIDLYIFAGPTPNLVLEQYTELVGRPAPMPYCVSDLKGVVAGYANAGIPLEVMWTDIDYMDAYKDFTLDPVNFPPTEMDKFLASLHQNGQKYILNSGLFGLPMVGSDICGFARNTTPGAISVDAYFPAGNWFDLFNFSNSVTAPEKADHINVHVQEGSIVALQGEAMTTEKARETGFHLLAVVSESNQSHSFGQVFLDDGESVEMGGGEGERWSLVKFHARKVGDMVIVGSEIENGEFAMSKKWVVNKVTILGMDKSQKGMSLGGTKMEGGRKMKPSTVRTNVVNGNGKFVVFEISGLSLKIGQAFQLKVRYGKEEATTSVAVYRKENGDWSLDV

pLDDT: mean 78.77, std 16.38, range [31.7, 97.81]